Protein AF-A0A1F7ZNH6-F1 (afdb_monomer_lite)

Radius of gyration: 22.21 Å; chains: 1; bounding box: 65×40×64 Å

Foldseek 3Di:
DVVVVVVVVVVLVVVVVVVVVVVVVVVVDPDDPDPPLAADEAEAEALVVVLVVCCVVPNPVVSLVVLLVVLVVVVVSCVVPVSHYDYHYHYPDDQDDPPVDDDPPPDDDDDDDDDDDDPPPPPPPFFAAPQGRVDGGQPDPNSVSVVVSDQWDWDFDAHPNWTKIATRGHNVPPRHGDMDTPDPPPD

Secondary structure (DSSP, 8-state):
-HHHHHHHHHHHHHHHHHHHHHHHHHTT-S---------EEEEEE-HHHHHHHHHHHT-HHHHHHHHHHHHHHHHHHHHHTTTTEEEEEE--S-SS----------------------TTS---S-EE-SS-TTSEE--SHHHHHHHHH-SEEEEEEEETTEEEEEEEEETTSSSTT-EEE------

pLDDT: mean 75.38, std 18.34, range [32.53, 94.56]

Structure (mmCIF, N/CA/C/O backbone):
data_AF-A0A1F7ZNH6-F1
#
_entry.id   AF-A0A1F7ZNH6-F1
#
loop_
_atom_site.group_PDB
_atom_site.id
_atom_site.type_symbol
_atom_site.label_atom_id
_atom_site.label_alt_id
_atom_site.label_comp_id
_atom_site.label_asym_id
_atom_site.label_entity_id
_atom_site.label_seq_id
_atom_site.pdbx_PDB_ins_code
_atom_site.Cartn_x
_atom_site.Cartn_y
_atom_site.Cartn_z
_atom_site.occupancy
_atom_site.B_iso_or_equiv
_atom_site.auth_seq_id
_atom_site.auth_comp_id
_atom_site.auth_asym_id
_atom_site.auth_atom_id
_atom_site.pdbx_PDB_model_num
ATOM 1 N N . MET A 1 1 ? -2.745 16.952 0.723 1.00 70.81 1 MET A N 1
ATOM 2 C CA . MET A 1 1 ? -2.200 16.241 1.901 1.00 70.81 1 MET A CA 1
ATOM 3 C C . MET A 1 1 ? -2.995 16.505 3.169 1.00 70.81 1 MET A C 1
ATOM 5 O O . MET A 1 1 ? -3.431 15.535 3.759 1.00 70.81 1 MET A O 1
ATOM 9 N N . ALA A 1 2 ? -3.245 17.766 3.555 1.00 75.31 2 ALA A N 1
ATOM 10 C CA . ALA A 1 2 ? -4.040 18.088 4.752 1.00 75.31 2 ALA A CA 1
ATOM 11 C C . ALA A 1 2 ? -5.410 17.380 4.785 1.00 75.31 2 ALA A C 1
ATOM 13 O O . ALA A 1 2 ? -5.722 16.729 5.769 1.00 75.31 2 ALA A O 1
ATOM 14 N N . ALA A 1 3 ? -6.153 17.392 3.672 1.00 76.94 3 ALA A N 1
ATOM 15 C CA . ALA A 1 3 ? -7.432 16.683 3.565 1.00 76.94 3 ALA A CA 1
ATOM 16 C C . ALA A 1 3 ? -7.324 15.158 3.768 1.00 76.94 3 ALA A C 1
ATOM 18 O O . ALA A 1 3 ? -8.224 14.553 4.328 1.00 76.94 3 ALA A O 1
ATOM 19 N N . ALA A 1 4 ? -6.221 14.528 3.345 1.00 73.50 4 ALA A N 1
ATOM 20 C CA . ALA A 1 4 ? -6.027 13.089 3.535 1.00 73.50 4 ALA A CA 1
ATOM 21 C C . ALA A 1 4 ? -5.675 12.748 4.988 1.00 73.50 4 ALA A C 1
ATOM 23 O O . ALA A 1 4 ? -6.123 11.730 5.497 1.00 73.50 4 ALA A O 1
ATOM 24 N N . VAL A 1 5 ? -4.895 13.609 5.651 1.00 78.88 5 VAL A N 1
ATOM 25 C CA . VAL A 1 5 ? -4.617 13.481 7.089 1.00 78.88 5 VAL A CA 1
ATOM 26 C C . VAL A 1 5 ? -5.919 13.619 7.876 1.00 78.88 5 VAL A C 1
ATOM 28 O O . VAL A 1 5 ? -6.241 12.731 8.648 1.00 78.88 5 VAL A O 1
ATOM 31 N N . GLN A 1 6 ? -6.717 14.649 7.581 1.00 81.50 6 GLN A N 1
ATOM 32 C CA . GLN A 1 6 ? -8.018 14.853 8.219 1.00 81.50 6 GLN A CA 1
ATOM 33 C C . GLN A 1 6 ? -8.976 13.675 7.993 1.00 81.50 6 GLN A C 1
ATOM 35 O O . GLN A 1 6 ? -9.627 13.238 8.932 1.00 81.50 6 GLN A O 1
ATOM 40 N N . ALA A 1 7 ? -9.037 13.127 6.776 1.00 80.06 7 ALA A N 1
ATOM 41 C CA . ALA A 1 7 ? -9.866 11.956 6.496 1.00 80.06 7 ALA A CA 1
ATOM 42 C C . ALA A 1 7 ? -9.412 10.718 7.290 1.00 80.06 7 ALA A C 1
ATOM 44 O O . ALA A 1 7 ? -10.239 9.933 7.742 1.00 80.06 7 ALA A O 1
ATOM 45 N N . ILE A 1 8 ? -8.101 10.536 7.478 1.00 82.19 8 ILE A N 1
ATOM 46 C CA . ILE A 1 8 ? -7.562 9.447 8.304 1.00 82.19 8 ILE A CA 1
ATOM 47 C C . ILE A 1 8 ? -7.895 9.669 9.782 1.00 82.19 8 ILE A C 1
ATOM 49 O O . ILE A 1 8 ? -8.242 8.706 10.464 1.00 82.19 8 ILE A O 1
ATOM 53 N N . ASP A 1 9 ? -7.847 10.912 10.257 1.00 83.25 9 ASP A N 1
ATOM 54 C CA . ASP A 1 9 ? -8.247 11.260 11.620 1.00 83.25 9 ASP A CA 1
ATOM 55 C C . ASP A 1 9 ? -9.752 11.000 11.841 1.00 83.25 9 ASP A C 1
ATOM 57 O O . ASP A 1 9 ? -10.116 10.332 12.805 1.00 83.25 9 ASP A O 1
ATOM 61 N N . GLU A 1 10 ? -10.625 11.391 10.904 1.00 83.38 10 GLU A N 1
ATOM 62 C CA . GLU A 1 10 ? -12.069 11.088 10.958 1.00 83.38 10 GLU A CA 1
ATOM 63 C C . GLU A 1 10 ? -12.356 9.579 10.952 1.00 83.38 10 GLU A C 1
ATOM 65 O O . GLU A 1 10 ? -13.201 9.095 11.712 1.00 83.38 10 GLU A O 1
ATOM 70 N N . VAL A 1 11 ? -11.648 8.807 10.120 1.00 82.81 11 VAL A N 1
ATOM 71 C CA . VAL A 1 11 ? -11.769 7.341 10.104 1.00 82.81 11 VAL A CA 1
ATOM 72 C C . VAL A 1 11 ? -11.299 6.749 11.431 1.00 82.81 11 VAL A C 1
ATOM 74 O O . VAL A 1 11 ? -11.954 5.856 11.964 1.00 82.81 11 VAL A O 1
ATOM 77 N N . SER A 1 12 ? -10.198 7.253 11.987 1.00 82.31 12 SER A N 1
ATOM 78 C CA . SER A 1 12 ? -9.680 6.843 13.296 1.00 82.31 12 SER A CA 1
ATOM 79 C C . SER A 1 12 ? -10.699 7.099 14.412 1.00 82.31 12 SER A C 1
ATOM 81 O O . SER A 1 12 ? -10.962 6.215 15.230 1.00 82.31 12 SER A O 1
ATOM 83 N N . ASP A 1 13 ? -11.340 8.267 14.415 1.00 84.81 13 ASP A N 1
ATOM 84 C CA . ASP A 1 13 ? -12.367 8.604 15.402 1.00 84.81 13 ASP A CA 1
ATOM 85 C C . ASP A 1 13 ? -13.632 7.757 15.226 1.00 84.81 13 ASP A C 1
ATOM 87 O O . ASP A 1 13 ? -14.177 7.254 16.208 1.00 84.81 13 ASP A O 1
ATOM 91 N N . THR A 1 14 ? -14.036 7.482 13.985 1.00 83.06 14 THR A N 1
ATOM 92 C CA . THR A 1 14 ? -15.160 6.579 13.688 1.00 83.06 14 THR A CA 1
ATOM 93 C C . THR A 1 14 ? -14.880 5.152 14.172 1.00 83.06 14 THR A C 1
ATOM 95 O O . THR A 1 14 ? -15.743 4.513 14.774 1.00 83.06 14 THR A O 1
ATOM 98 N N . LEU A 1 15 ? -13.660 4.647 13.959 1.00 81.50 15 LEU A N 1
ATOM 99 C CA . LEU A 1 15 ? -13.231 3.332 14.447 1.00 81.50 15 LEU A CA 1
ATOM 100 C C . LEU A 1 15 ? -13.240 3.266 15.976 1.00 81.50 15 LEU A C 1
ATOM 102 O O . LEU A 1 15 ? -13.652 2.256 16.551 1.00 81.50 15 LEU A O 1
ATOM 106 N N . ARG A 1 16 ? -12.832 4.354 16.636 1.00 82.00 16 ARG A N 1
ATOM 107 C CA . ARG A 1 16 ? -12.878 4.471 18.095 1.00 82.00 16 ARG A CA 1
ATOM 108 C C . ARG A 1 16 ? -14.311 4.447 18.618 1.00 82.00 16 ARG A C 1
ATOM 110 O O . ARG A 1 16 ? -14.594 3.654 19.510 1.00 82.00 16 ARG A O 1
ATOM 117 N N . MET A 1 17 ? -15.211 5.236 18.031 1.00 81.94 17 MET A N 1
ATOM 118 C CA . MET A 1 17 ? -16.631 5.234 18.401 1.00 81.94 17 MET A CA 1
ATOM 119 C C . MET A 1 17 ? -17.249 3.842 18.243 1.00 81.94 17 MET A C 1
ATOM 121 O O . MET A 1 17 ? -17.906 3.349 19.155 1.00 81.94 17 MET A O 1
ATOM 125 N N . TYR A 1 18 ? -16.969 3.164 17.126 1.00 76.38 18 TYR A N 1
ATOM 126 C CA . TYR A 1 18 ? -17.474 1.813 16.879 1.00 76.38 18 TYR A CA 1
ATOM 127 C C . TYR A 1 18 ? -16.983 0.803 17.930 1.00 76.38 18 TYR A C 1
ATOM 129 O O . TYR A 1 18 ? -17.710 -0.113 18.318 1.00 76.38 18 TYR A O 1
ATOM 137 N N . LYS A 1 19 ? -15.750 0.972 18.421 1.00 75.00 19 LYS A N 1
ATOM 138 C CA . LYS A 1 19 ? -15.205 0.167 19.517 1.00 75.00 19 LYS A CA 1
ATOM 139 C C . LYS A 1 19 ? -15.918 0.451 20.844 1.00 75.00 19 LYS A C 1
ATOM 141 O O . LYS A 1 19 ? -16.279 -0.491 21.544 1.00 75.00 19 LYS A O 1
ATOM 146 N N . GLU A 1 20 ? -16.125 1.716 21.188 1.00 80.12 20 GLU A N 1
ATOM 147 C CA . GLU A 1 20 ? -16.785 2.107 22.441 1.00 80.12 20 GLU A CA 1
ATOM 148 C C . GLU A 1 20 ? -18.244 1.621 22.484 1.00 80.12 20 GLU A C 1
ATOM 150 O O . GLU A 1 20 ? -18.677 1.040 23.481 1.00 80.12 20 GLU A O 1
ATOM 155 N N . GLU A 1 21 ? -18.983 1.746 21.375 1.00 78.94 21 GLU A N 1
ATOM 156 C CA . GLU A 1 21 ? -20.346 1.209 21.245 1.00 78.94 21 GLU A CA 1
ATOM 157 C C . GLU A 1 21 ? -20.397 -0.316 21.432 1.00 78.94 21 GLU A C 1
ATOM 159 O O . GLU A 1 21 ? -21.318 -0.839 22.065 1.00 78.94 21 GLU A O 1
ATOM 164 N N . ARG A 1 22 ? -19.389 -1.043 20.932 1.00 72.56 22 ARG A N 1
ATOM 165 C CA . ARG A 1 22 ? -19.261 -2.499 21.114 1.00 72.56 22 ARG A CA 1
ATOM 166 C C . ARG A 1 22 ? -19.035 -2.884 22.571 1.00 72.56 22 ARG A C 1
ATOM 168 O O . ARG A 1 22 ? -19.692 -3.804 23.054 1.00 72.56 22 ARG A O 1
ATOM 175 N N . GLU A 1 23 ? -18.112 -2.215 23.256 1.00 71.69 23 GLU A N 1
ATOM 176 C CA . GLU A 1 23 ? -17.802 -2.497 24.664 1.00 71.69 23 GLU A CA 1
ATOM 177 C C . GLU A 1 23 ? -19.032 -2.242 25.558 1.00 71.69 23 GLU A C 1
ATOM 179 O O . GLU A 1 23 ? -19.353 -3.044 26.443 1.00 71.69 23 GLU A O 1
ATOM 184 N N . LEU A 1 24 ? -19.802 -1.191 25.257 1.00 72.00 24 LEU A N 1
ATOM 185 C CA . LEU A 1 24 ? -21.071 -0.887 25.926 1.00 72.00 24 LEU A CA 1
ATOM 186 C C . LEU A 1 24 ? -22.153 -1.951 25.666 1.00 72.00 24 LEU A C 1
ATOM 188 O O . LEU A 1 24 ? -22.834 -2.376 26.600 1.00 72.00 24 LEU A O 1
ATOM 192 N N . GLN A 1 25 ? -22.303 -2.423 24.424 1.00 65.81 25 GLN A N 1
ATOM 193 C CA . GLN A 1 25 ? -23.298 -3.446 24.070 1.00 65.81 25 GLN A CA 1
ATOM 194 C C . GLN A 1 25 ? -22.945 -4.843 24.605 1.00 65.81 25 GLN A C 1
ATOM 196 O O . GLN A 1 25 ? -23.841 -5.579 25.020 1.00 65.81 25 GLN A O 1
ATOM 201 N N . GLN A 1 26 ? -21.658 -5.202 24.662 1.00 60.28 26 GLN A N 1
ATOM 202 C CA . GLN A 1 26 ? -21.206 -6.475 25.240 1.00 60.28 26 GLN A CA 1
ATOM 203 C C . GLN A 1 26 ? -21.451 -6.562 26.749 1.00 60.28 26 GLN A C 1
ATOM 205 O O . GLN A 1 26 ? -21.715 -7.647 27.260 1.00 60.28 26 GLN A O 1
ATOM 210 N N . THR A 1 27 ? -21.449 -5.433 27.461 1.00 56.16 27 THR A N 1
ATOM 211 C CA . THR A 1 27 ? -21.764 -5.409 28.900 1.00 56.16 27 THR A CA 1
ATOM 212 C C . THR A 1 27 ? -23.250 -5.719 29.175 1.00 56.16 27 THR A C 1
ATOM 214 O O . THR A 1 27 ? -23.600 -6.138 30.276 1.00 56.16 27 THR A O 1
ATOM 217 N N . HIS A 1 28 ? -24.130 -5.576 28.174 1.00 53.41 28 HIS A N 1
ATOM 218 C CA . HIS A 1 28 ? -25.581 -5.763 28.307 1.00 53.41 28 HIS A CA 1
ATOM 219 C C . HIS A 1 28 ? -26.148 -7.058 27.688 1.00 53.41 28 HIS A C 1
ATOM 221 O O . HIS A 1 28 ? -27.315 -7.362 27.935 1.00 53.41 28 HIS A O 1
ATOM 227 N N . GLN A 1 29 ? -25.375 -7.846 26.929 1.00 50.31 29 GLN A N 1
ATOM 228 C CA . GLN A 1 29 ? -25.844 -9.108 26.328 1.00 50.31 29 GLN A CA 1
ATOM 229 C C . GLN A 1 29 ? -24.981 -10.303 26.755 1.00 50.31 29 GLN A C 1
ATOM 231 O O . GLN A 1 29 ? -23.941 -10.576 26.166 1.00 50.31 29 GLN A O 1
ATOM 236 N N . VAL A 1 30 ? -25.457 -11.055 27.754 1.00 52.62 30 VAL A N 1
ATOM 237 C CA . VAL A 1 30 ? -24.891 -12.359 28.160 1.00 52.62 30 VAL A CA 1
ATOM 238 C C . VAL A 1 30 ? -25.399 -13.516 27.279 1.00 52.62 30 VAL A C 1
ATOM 240 O O . VAL A 1 30 ? -24.845 -14.607 27.327 1.00 52.62 30 VAL A O 1
ATOM 243 N N . GLU A 1 31 ? -26.384 -13.312 26.402 1.00 52.25 31 GLU A N 1
ATOM 244 C CA . GLU A 1 31 ? -26.944 -14.399 25.583 1.00 52.25 31 GLU A CA 1
ATOM 245 C C . GLU A 1 31 ? -27.184 -13.960 24.133 1.00 52.25 31 GLU A C 1
ATOM 247 O O . GLU A 1 31 ? -28.283 -13.580 23.744 1.00 52.25 31 GLU A O 1
ATOM 252 N N . SER A 1 32 ? -26.138 -14.021 23.309 1.00 46.31 32 SER A N 1
ATOM 253 C CA . SER A 1 32 ? -26.279 -14.131 21.854 1.00 46.31 32 SER A CA 1
ATOM 254 C C . SER A 1 32 ? -25.007 -14.735 21.265 1.00 46.31 32 SER A C 1
ATOM 256 O O . SER A 1 32 ? -23.977 -14.083 21.094 1.00 46.31 32 SER A O 1
ATOM 258 N N . THR A 1 33 ? -25.075 -16.033 20.988 1.00 47.75 33 THR A N 1
ATOM 259 C CA . THR A 1 33 ? -24.106 -16.804 20.208 1.00 47.75 33 THR A CA 1
ATOM 260 C C . THR A 1 33 ? -24.164 -16.364 18.743 1.00 47.75 33 THR A C 1
ATOM 262 O O . THR A 1 33 ? -24.750 -17.021 17.889 1.00 47.75 33 THR A O 1
ATOM 265 N N . GLY A 1 34 ? -23.542 -15.228 18.442 1.00 43.97 34 GLY A N 1
ATOM 266 C CA . GLY A 1 34 ? -23.373 -14.719 17.086 1.00 43.97 34 GLY A CA 1
ATOM 267 C C . GLY A 1 34 ? -21.991 -14.107 16.939 1.00 43.97 34 GLY A C 1
ATOM 268 O O . GLY A 1 34 ? -21.801 -12.931 17.230 1.00 43.97 34 GLY A O 1
ATOM 269 N N . ASN A 1 35 ? -21.026 -14.922 16.510 1.00 49.69 35 ASN A N 1
ATOM 270 C CA . ASN A 1 35 ? -19.650 -14.531 16.213 1.00 49.69 35 ASN A CA 1
ATOM 271 C C . ASN A 1 35 ? -19.599 -13.535 15.035 1.00 49.69 35 ASN A C 1
ATOM 273 O O . ASN A 1 35 ? -19.282 -13.906 13.909 1.00 49.69 35 ASN A O 1
ATOM 277 N N . ASN A 1 36 ? -19.960 -12.276 15.279 1.00 51.00 36 ASN A N 1
ATOM 278 C CA . ASN A 1 36 ? -19.823 -11.184 14.321 1.00 51.00 36 ASN A CA 1
ATOM 279 C C . ASN A 1 36 ? -18.522 -10.422 14.603 1.00 51.00 36 ASN A C 1
ATOM 281 O O . ASN A 1 36 ? -18.521 -9.263 15.050 1.00 51.00 36 ASN A O 1
ATOM 285 N N . ASP A 1 37 ? -17.408 -11.096 14.314 1.00 61.94 37 ASP A N 1
ATOM 286 C CA . ASP A 1 37 ? -16.093 -10.489 14.113 1.00 61.94 37 ASP A CA 1
ATOM 287 C C . ASP A 1 37 ? -16.179 -9.544 12.902 1.00 61.94 37 ASP A C 1
ATOM 289 O O . ASP A 1 37 ? -15.890 -9.919 11.765 1.00 61.94 37 ASP A O 1
ATOM 293 N N . CYS A 1 38 ? -16.637 -8.308 13.114 1.00 64.56 38 CYS A N 1
ATOM 294 C CA . CYS A 1 38 ? -16.587 -7.289 12.069 1.00 64.56 38 CYS A CA 1
ATOM 295 C C . CYS A 1 38 ? -15.124 -6.924 11.865 1.00 64.56 38 CYS A C 1
ATOM 297 O O . CYS A 1 38 ? -14.505 -6.320 12.738 1.00 64.56 38 CYS A O 1
ATOM 299 N N . ARG A 1 39 ? -14.577 -7.326 10.722 1.00 83.06 39 ARG A N 1
ATOM 300 C CA . ARG A 1 39 ? -13.225 -6.980 10.302 1.00 83.06 39 ARG A CA 1
ATOM 301 C C . ARG A 1 39 ? -13.323 -5.802 9.348 1.00 83.06 39 ARG A C 1
ATOM 303 O O . ARG A 1 39 ? -13.918 -5.913 8.279 1.00 83.06 39 ARG A O 1
ATOM 310 N N . VAL A 1 40 ? -12.749 -4.677 9.744 1.00 86.12 40 VAL A N 1
ATOM 311 C CA . VAL A 1 40 ? -12.614 -3.493 8.907 1.00 86.12 40 VAL A CA 1
ATOM 312 C C . VAL A 1 40 ? -11.344 -3.627 8.073 1.00 86.12 40 VAL A C 1
ATOM 314 O O . VAL A 1 40 ? -10.247 -3.817 8.599 1.00 86.12 40 VAL A O 1
ATOM 317 N N . PHE A 1 41 ? -11.494 -3.504 6.757 1.00 89.81 41 PHE A N 1
ATOM 318 C CA . PHE A 1 41 ? -10.382 -3.453 5.816 1.00 89.81 41 PHE A CA 1
ATOM 319 C C . PHE A 1 41 ? -10.303 -2.053 5.205 1.00 89.81 41 PHE A C 1
ATOM 321 O O . PHE A 1 41 ? -11.147 -1.669 4.396 1.00 89.81 41 PHE A O 1
ATOM 328 N N . LEU A 1 42 ? -9.309 -1.274 5.628 1.00 90.56 42 LEU A N 1
ATOM 329 C CA . LEU A 1 42 ? -9.094 0.097 5.184 1.00 90.56 42 LEU A CA 1
ATOM 330 C C . LEU A 1 42 ? -8.124 0.115 4.001 1.00 90.56 42 LEU A C 1
ATOM 332 O O . LEU A 1 42 ? -6.940 -0.181 4.154 1.00 90.56 42 LEU A O 1
ATOM 336 N N . VAL A 1 43 ? -8.616 0.510 2.828 1.00 93.00 43 VAL A N 1
ATOM 337 C CA . VAL A 1 43 ? -7.797 0.676 1.621 1.00 93.00 43 VAL A CA 1
ATOM 338 C C . VAL A 1 43 ? -7.545 2.156 1.378 1.00 93.00 43 VAL A C 1
ATOM 340 O O . VAL A 1 43 ? -8.486 2.932 1.228 1.00 93.00 43 VAL A O 1
ATOM 343 N N . ILE A 1 44 ? -6.275 2.547 1.301 1.00 91.44 44 ILE A N 1
ATOM 344 C CA . ILE A 1 44 ? -5.864 3.921 1.002 1.00 91.44 44 ILE A CA 1
ATOM 345 C C . ILE A 1 44 ? -5.060 3.898 -0.293 1.00 91.44 44 ILE A C 1
ATOM 347 O O . ILE A 1 44 ? -3.942 3.384 -0.331 1.00 91.44 44 ILE A O 1
ATOM 351 N N . ALA A 1 45 ? -5.628 4.464 -1.354 1.00 91.00 45 ALA A N 1
ATOM 352 C CA . ALA A 1 45 ? -4.984 4.555 -2.657 1.00 91.00 45 ALA A CA 1
ATOM 353 C C . ALA A 1 45 ? -4.442 5.966 -2.928 1.00 91.00 45 ALA A C 1
ATOM 355 O O . ALA A 1 45 ? -5.041 6.960 -2.519 1.00 91.00 45 ALA A O 1
ATOM 356 N N . GLY A 1 46 ? -3.319 6.057 -3.642 1.00 86.50 46 GLY A N 1
ATOM 357 C CA . GLY A 1 46 ? -2.794 7.324 -4.165 1.00 86.50 46 GLY A CA 1
ATOM 358 C C . GLY A 1 46 ? -2.090 8.219 -3.144 1.00 86.50 46 GLY A C 1
ATOM 359 O O . GLY A 1 46 ? -1.896 9.416 -3.381 1.00 86.50 46 GLY A O 1
ATOM 360 N N . LEU A 1 47 ? -1.690 7.662 -1.996 1.00 87.94 47 LEU A N 1
ATOM 361 C CA . LEU A 1 47 ? -0.892 8.379 -0.999 1.00 87.94 47 LEU A CA 1
ATOM 362 C C . LEU A 1 47 ? 0.464 8.834 -1.570 1.00 87.94 47 LEU A C 1
ATOM 364 O O . LEU A 1 47 ? 0.946 9.930 -1.272 1.00 87.94 47 LEU A O 1
ATOM 368 N N . ASP A 1 48 ? 1.063 8.010 -2.418 1.00 86.31 48 ASP A N 1
ATOM 369 C CA . ASP A 1 48 ? 2.266 8.306 -3.187 1.00 86.31 48 ASP A CA 1
ATOM 370 C C . ASP A 1 48 ? 2.078 9.514 -4.116 1.00 86.31 48 ASP A C 1
ATOM 372 O O . ASP A 1 48 ? 2.857 10.465 -4.030 1.00 86.31 48 ASP A O 1
ATOM 376 N N . THR A 1 49 ? 1.005 9.553 -4.913 1.00 86.81 49 THR A N 1
ATOM 377 C CA . THR A 1 49 ? 0.701 10.687 -5.804 1.00 86.81 49 THR A CA 1
ATOM 378 C C . THR A 1 49 ? 0.419 11.975 -5.019 1.00 86.81 49 THR A C 1
ATOM 380 O O . THR A 1 49 ? 0.892 13.057 -5.386 1.00 86.81 49 THR A O 1
ATOM 383 N N . LEU A 1 50 ? -0.307 11.885 -3.897 1.00 85.75 50 LEU A N 1
ATOM 384 C CA . LEU A 1 50 ? -0.540 13.034 -3.014 1.00 85.75 50 LEU A CA 1
ATOM 385 C C . LEU A 1 50 ? 0.766 13.572 -2.419 1.00 85.75 50 LEU A C 1
ATOM 387 O O . LEU A 1 50 ? 0.956 14.791 -2.349 1.00 85.75 50 LEU A O 1
ATOM 391 N N . THR A 1 51 ? 1.666 12.679 -2.008 1.00 86.19 51 THR A N 1
ATOM 392 C CA . THR A 1 51 ? 2.961 13.059 -1.436 1.00 86.19 51 THR A CA 1
ATOM 393 C C . THR A 1 51 ? 3.876 13.665 -2.496 1.00 86.19 51 THR A C 1
ATOM 395 O O . THR A 1 51 ? 4.518 14.686 -2.247 1.00 86.19 51 THR A O 1
ATOM 398 N N . GLU A 1 52 ? 3.887 13.105 -3.703 1.00 84.88 52 GLU A N 1
ATOM 399 C CA . GLU A 1 52 ? 4.598 13.661 -4.854 1.00 84.88 52 GLU A CA 1
ATOM 400 C C . GLU A 1 52 ? 4.115 15.084 -5.185 1.00 84.88 52 GLU A C 1
ATOM 402 O O . GLU A 1 52 ? 4.926 15.978 -5.435 1.00 84.88 52 GLU A O 1
ATOM 407 N N . GLY A 1 53 ? 2.805 15.339 -5.086 1.00 83.62 53 GLY A N 1
ATOM 408 C CA . GLY A 1 53 ? 2.237 16.683 -5.202 1.00 83.62 53 GLY A CA 1
ATOM 409 C C . GLY A 1 53 ? 2.804 17.675 -4.178 1.00 83.62 53 GLY A C 1
ATOM 410 O O . GLY A 1 53 ? 3.114 18.815 -4.530 1.00 83.62 53 GLY A O 1
ATOM 411 N N . VAL A 1 54 ? 3.007 17.246 -2.927 1.00 84.69 54 VAL A N 1
ATOM 412 C CA . VAL A 1 54 ? 3.644 18.075 -1.885 1.00 84.69 54 VAL A CA 1
ATOM 413 C C . VAL A 1 54 ? 5.121 18.309 -2.178 1.00 84.69 54 VAL A C 1
ATOM 415 O O . VAL A 1 54 ? 5.612 19.413 -1.955 1.00 84.69 54 VAL A O 1
ATOM 418 N N . VAL A 1 55 ? 5.833 17.299 -2.678 1.00 85.19 55 VAL A N 1
ATOM 419 C CA . VAL A 1 55 ? 7.246 17.447 -3.050 1.00 85.19 55 VAL A CA 1
ATOM 420 C C . VAL A 1 55 ? 7.403 18.457 -4.181 1.00 85.19 55 VAL A C 1
ATOM 422 O O . VAL A 1 55 ? 8.235 19.354 -4.067 1.00 85.19 55 VAL A O 1
ATOM 425 N N . ARG A 1 56 ? 6.557 18.379 -5.214 1.00 85.12 56 ARG A N 1
ATOM 426 C CA . ARG A 1 56 ? 6.558 19.321 -6.341 1.00 85.12 56 ARG A CA 1
ATOM 427 C C . ARG A 1 56 ? 6.204 20.751 -5.923 1.00 85.12 56 ARG A C 1
ATOM 429 O O . ARG A 1 56 ? 6.766 21.693 -6.465 1.00 85.12 56 ARG A O 1
ATOM 436 N N . GLY A 1 57 ? 5.274 20.914 -4.980 1.00 84.25 57 GLY A N 1
ATOM 437 C CA . GLY A 1 57 ? 4.833 22.228 -4.497 1.00 84.25 57 GLY A CA 1
ATOM 438 C C . GLY A 1 57 ? 5.630 22.796 -3.318 1.00 84.25 57 GLY A C 1
ATOM 439 O O . GLY A 1 57 ? 5.390 23.933 -2.921 1.00 84.25 57 GLY A O 1
ATOM 440 N N . SER A 1 58 ? 6.527 22.021 -2.702 1.00 85.12 58 SER A N 1
ATOM 441 C CA . SER A 1 58 ? 7.265 22.444 -1.510 1.00 85.12 58 SER A CA 1
ATOM 442 C C . SER A 1 58 ? 8.691 21.895 -1.512 1.00 85.12 58 SER A C 1
ATOM 444 O O . SER A 1 58 ? 9.584 22.537 -2.050 1.00 85.12 58 SER A O 1
ATOM 446 N N . SER A 1 59 ? 8.940 20.739 -0.898 1.00 86.62 59 SER A N 1
ATOM 447 C CA . SER A 1 59 ? 10.265 20.121 -0.894 1.00 86.62 59 SER A CA 1
ATOM 448 C C . SER A 1 59 ? 10.179 18.628 -0.619 1.00 86.62 59 SER A C 1
ATOM 450 O O . SER A 1 59 ? 9.254 18.152 0.051 1.00 86.62 59 SER A O 1
ATOM 452 N N . THR A 1 60 ? 11.188 17.887 -1.076 1.00 87.00 60 THR A N 1
ATOM 453 C CA . THR A 1 60 ? 11.321 16.448 -0.809 1.00 87.00 60 THR A CA 1
ATOM 454 C C . THR A 1 60 ? 11.337 16.156 0.687 1.00 87.00 60 THR A C 1
ATOM 456 O O . THR A 1 60 ? 10.674 15.225 1.137 1.00 87.00 60 THR A O 1
ATOM 459 N N . VAL A 1 61 ? 12.033 16.984 1.474 1.00 87.62 61 VAL A N 1
ATOM 460 C CA . VAL A 1 61 ? 12.124 16.839 2.935 1.00 87.62 61 VAL A CA 1
ATOM 461 C C . VAL A 1 61 ? 10.746 16.961 3.580 1.00 87.62 61 VAL A C 1
ATOM 463 O O . VAL A 1 61 ? 10.362 16.110 4.378 1.00 87.62 61 VAL A O 1
ATOM 466 N N . ARG A 1 62 ? 9.963 17.978 3.196 1.00 86.81 62 ARG A N 1
ATOM 467 C CA . ARG A 1 62 ? 8.623 18.191 3.754 1.00 86.81 62 ARG A CA 1
ATOM 468 C C . ARG A 1 62 ? 7.659 17.073 3.365 1.00 86.81 62 ARG A C 1
ATOM 470 O O . ARG A 1 62 ? 6.943 16.576 4.230 1.00 86.81 62 ARG A O 1
ATOM 477 N N . GLY A 1 63 ? 7.649 16.668 2.093 1.00 87.00 63 GLY A N 1
ATOM 478 C CA . GLY A 1 63 ? 6.818 15.550 1.633 1.00 87.00 63 GLY A CA 1
ATOM 479 C C . GLY A 1 63 ? 7.151 14.255 2.377 1.00 87.00 63 GLY A C 1
ATOM 480 O O . GLY A 1 63 ? 6.255 13.584 2.879 1.00 87.00 63 GLY A O 1
ATOM 481 N N . THR A 1 64 ? 8.444 13.974 2.551 1.00 88.38 64 THR A N 1
ATOM 482 C CA . THR A 1 64 ? 8.941 12.808 3.295 1.00 88.38 64 THR A CA 1
ATOM 483 C C . THR A 1 64 ? 8.527 12.836 4.765 1.00 88.38 64 THR A C 1
ATOM 485 O O . THR A 1 64 ? 8.072 11.824 5.293 1.00 88.38 64 THR A O 1
ATOM 488 N N . ALA A 1 65 ? 8.647 13.985 5.434 1.00 89.25 65 ALA A N 1
ATOM 489 C CA . ALA A 1 65 ? 8.269 14.121 6.839 1.00 89.25 65 ALA A CA 1
ATOM 490 C C . ALA A 1 65 ? 6.767 13.881 7.056 1.00 89.25 65 ALA A C 1
ATOM 492 O O . ALA A 1 65 ? 6.383 13.163 7.978 1.00 89.25 65 ALA A O 1
ATOM 493 N N . ILE A 1 66 ? 5.920 14.439 6.184 1.00 88.69 66 ILE A N 1
ATOM 494 C CA . ILE A 1 66 ? 4.467 14.246 6.267 1.00 88.69 66 ILE A CA 1
ATOM 495 C C . ILE A 1 66 ? 4.103 12.781 6.019 1.00 88.69 66 ILE A C 1
ATOM 497 O O . ILE A 1 66 ? 3.332 12.210 6.785 1.00 88.69 66 ILE A O 1
ATOM 501 N N . LEU A 1 67 ? 4.689 12.161 4.993 1.00 89.94 67 LEU A N 1
ATOM 502 C CA . LEU A 1 67 ? 4.475 10.750 4.689 1.00 89.94 67 LEU A CA 1
ATOM 503 C C . LEU A 1 67 ? 4.920 9.844 5.844 1.00 89.94 67 LEU A C 1
ATOM 505 O O . LEU A 1 67 ? 4.171 8.963 6.245 1.00 89.94 67 LEU A O 1
ATOM 509 N N . SER A 1 68 ? 6.100 10.089 6.415 1.00 90.69 68 SER A N 1
ATOM 510 C CA . SER A 1 68 ? 6.615 9.334 7.562 1.00 90.69 68 SER A CA 1
ATOM 511 C C . SER A 1 68 ? 5.671 9.406 8.766 1.00 90.69 68 SER A C 1
ATOM 513 O O . SER A 1 68 ? 5.326 8.378 9.349 1.00 90.69 68 SER A O 1
ATOM 515 N N . ASN A 1 69 ? 5.184 10.607 9.098 1.00 91.00 69 ASN A N 1
ATOM 516 C CA . ASN A 1 69 ? 4.205 10.784 10.170 1.00 91.00 69 ASN A CA 1
ATOM 517 C C . ASN A 1 69 ? 2.897 10.044 9.874 1.00 91.00 69 ASN A C 1
ATOM 519 O O . ASN A 1 69 ? 2.363 9.388 10.762 1.00 91.00 69 ASN A O 1
ATOM 523 N N . LEU A 1 70 ? 2.410 10.096 8.634 1.00 91.12 70 LEU A N 1
ATOM 524 C CA . LEU A 1 70 ? 1.181 9.408 8.256 1.00 91.12 70 LEU A CA 1
ATOM 525 C C . LEU A 1 70 ? 1.308 7.888 8.365 1.00 91.12 70 LEU A C 1
ATOM 527 O O . LEU A 1 70 ? 0.445 7.239 8.951 1.00 91.12 70 LEU A O 1
ATOM 531 N N . LEU A 1 71 ? 2.397 7.322 7.839 1.00 92.31 71 LEU A N 1
ATOM 532 C CA . LEU A 1 71 ? 2.677 5.890 7.945 1.00 92.31 71 LEU A CA 1
ATOM 533 C C . LEU A 1 71 ? 2.786 5.467 9.408 1.00 92.31 71 LEU A C 1
ATOM 535 O O . LEU A 1 71 ? 2.249 4.433 9.787 1.00 92.31 71 LEU A O 1
ATOM 539 N N . ARG A 1 72 ? 3.412 6.294 10.253 1.00 91.62 72 ARG A N 1
ATOM 540 C CA . ARG A 1 72 ? 3.460 6.052 11.695 1.00 91.62 72 ARG A CA 1
ATOM 541 C C . ARG A 1 72 ? 2.060 6.005 12.310 1.00 91.62 72 ARG A C 1
ATOM 543 O O . ARG A 1 72 ? 1.787 5.060 13.045 1.00 91.62 72 ARG A O 1
ATOM 550 N N . THR A 1 73 ? 1.190 6.971 12.010 1.00 90.88 73 T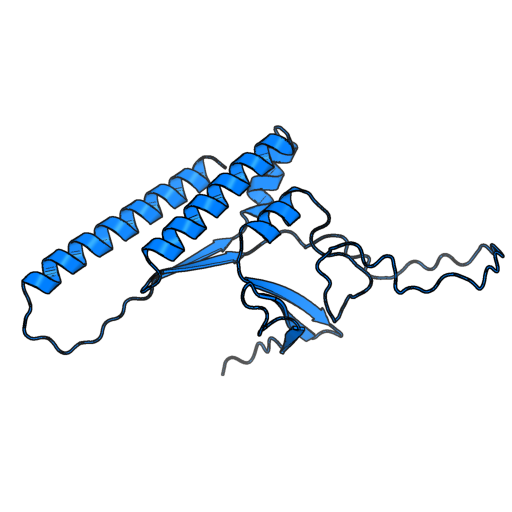HR A N 1
ATOM 551 C CA . THR A 1 73 ? -0.194 6.991 12.513 1.00 90.88 73 THR A CA 1
ATOM 552 C C . THR A 1 73 ? -0.967 5.752 12.064 1.00 90.88 73 THR A C 1
ATOM 554 O O . THR A 1 73 ? -1.590 5.090 12.889 1.00 90.88 73 THR A O 1
ATOM 557 N N . LEU A 1 74 ? -0.879 5.381 10.784 1.00 91.31 74 LEU A N 1
ATOM 558 C CA . LEU A 1 74 ? -1.567 4.205 10.243 1.00 91.31 74 LEU A CA 1
ATOM 559 C C . LEU A 1 74 ? -1.067 2.898 10.866 1.00 91.31 74 LEU A C 1
ATOM 561 O O . LEU A 1 74 ? -1.872 2.042 11.227 1.00 91.31 74 LEU A O 1
ATOM 565 N N . THR A 1 75 ? 0.246 2.758 11.047 1.00 90.56 75 THR A N 1
ATOM 566 C CA . THR A 1 75 ? 0.836 1.597 11.721 1.00 90.56 75 THR A CA 1
ATOM 567 C C . THR A 1 75 ? 0.389 1.523 13.178 1.00 90.56 75 THR A C 1
ATOM 569 O O . THR A 1 75 ? 0.013 0.451 13.645 1.00 90.56 75 THR A O 1
ATOM 572 N N . GLN A 1 76 ? 0.363 2.650 13.894 1.00 90.44 76 GLN A N 1
ATOM 573 C CA . GLN A 1 76 ? -0.140 2.699 15.269 1.00 90.44 76 GLN A CA 1
ATOM 574 C C . GLN A 1 76 ? -1.622 2.318 15.348 1.00 90.44 76 GLN A C 1
ATOM 576 O O . GLN A 1 76 ? -1.990 1.517 16.204 1.00 90.44 76 GLN A O 1
ATOM 581 N N . LEU A 1 77 ? -2.453 2.832 14.439 1.00 87.62 77 LEU A N 1
ATOM 582 C CA . LEU A 1 77 ? -3.880 2.520 14.375 1.00 87.62 77 LEU A CA 1
ATOM 583 C C . LEU A 1 77 ? -4.114 1.031 14.077 1.00 87.62 77 LEU A C 1
ATOM 585 O O . LEU A 1 77 ? -4.878 0.366 14.775 1.00 87.62 77 LEU A O 1
ATOM 589 N N . SER A 1 78 ? -3.396 0.484 13.092 1.00 89.44 78 SER A N 1
ATOM 590 C CA . SER A 1 78 ? -3.468 -0.936 12.739 1.00 89.44 78 SER A CA 1
ATOM 591 C C . SER A 1 78 ? -2.996 -1.842 13.876 1.00 89.44 78 SER A C 1
ATOM 593 O O . SER A 1 78 ? -3.573 -2.905 14.072 1.00 89.44 78 SER A O 1
ATOM 595 N N . GLN A 1 79 ? -1.980 -1.441 14.646 1.00 89.12 79 GLN A N 1
ATOM 596 C CA . GLN A 1 79 ? -1.512 -2.212 15.802 1.00 89.12 79 GLN A CA 1
ATOM 597 C C . GLN A 1 79 ? -2.495 -2.138 16.975 1.00 89.12 79 GLN A C 1
ATOM 599 O O . GLN A 1 79 ? -2.809 -3.167 17.578 1.00 89.12 79 GLN A O 1
ATOM 604 N N . MET A 1 80 ? -3.020 -0.943 17.266 1.00 87.69 80 MET A N 1
ATOM 605 C CA . MET A 1 80 ? -3.997 -0.711 18.336 1.00 87.69 80 MET A CA 1
ATOM 606 C C . MET A 1 80 ? -5.291 -1.503 18.121 1.00 87.69 80 MET A C 1
ATOM 608 O O . MET A 1 80 ? -5.930 -1.930 19.083 1.00 87.69 80 MET A O 1
ATOM 612 N N . HIS A 1 81 ? -5.662 -1.722 16.862 1.00 85.62 81 HIS A N 1
ATOM 613 C CA . HIS A 1 81 ? -6.883 -2.418 16.466 1.00 85.62 81 HIS A CA 1
ATOM 614 C C . HIS A 1 81 ? -6.597 -3.712 15.698 1.00 85.62 81 HIS A C 1
ATOM 616 O O . HIS A 1 81 ? -7.415 -4.151 14.898 1.00 85.62 81 HIS A O 1
ATOM 622 N N . SER A 1 82 ? -5.455 -4.353 15.961 1.00 85.00 82 SER A N 1
ATOM 623 C CA . SER A 1 82 ? -4.972 -5.529 15.215 1.00 85.00 82 SER A CA 1
ATOM 624 C C . SER A 1 82 ? -5.929 -6.727 15.192 1.00 85.00 82 SER A C 1
ATOM 626 O O . SER A 1 82 ? -5.830 -7.567 14.300 1.00 85.00 82 SER A O 1
ATOM 628 N N . SER A 1 83 ? -6.878 -6.809 16.128 1.00 84.38 83 SER A N 1
ATOM 629 C CA . SER A 1 83 ? -7.906 -7.854 16.147 1.00 84.38 83 SER A CA 1
ATOM 630 C C . SER A 1 83 ? -8.993 -7.677 15.082 1.00 84.38 83 SER A C 1
ATOM 632 O O . SER A 1 83 ? -9.636 -8.661 14.720 1.00 84.38 83 SER A O 1
ATOM 634 N N . TYR A 1 84 ? -9.207 -6.461 14.571 1.00 84.56 84 TYR A N 1
ATOM 635 C CA . TYR A 1 84 ? -10.313 -6.179 13.653 1.00 84.56 84 TYR A CA 1
ATOM 636 C C . TYR A 1 84 ? -10.008 -5.175 12.538 1.00 84.56 84 TYR A C 1
ATOM 638 O O . TYR A 1 84 ? -10.822 -5.056 11.631 1.00 84.56 84 TYR A O 1
ATOM 646 N N . LEU A 1 85 ? -8.875 -4.473 12.551 1.00 88.94 85 LEU A N 1
ATOM 647 C CA . LEU A 1 85 ? -8.481 -3.524 11.512 1.00 88.94 85 LEU A CA 1
ATOM 648 C C . LEU A 1 85 ? -7.277 -4.045 10.731 1.00 88.94 85 LEU A C 1
ATOM 650 O O . LEU A 1 85 ? -6.222 -4.333 11.295 1.00 88.94 85 LEU A O 1
ATOM 654 N N . SER A 1 86 ? -7.411 -4.072 9.411 1.00 90.38 86 SER A N 1
ATOM 655 C CA . SER A 1 86 ? -6.297 -4.265 8.488 1.00 90.38 86 SER A CA 1
ATOM 656 C C . SER A 1 86 ? -6.233 -3.090 7.517 1.00 90.38 86 SER A C 1
ATOM 658 O O . SER A 1 86 ? -7.264 -2.621 7.036 1.00 90.38 86 SER A O 1
ATOM 660 N N . VAL A 1 87 ? -5.024 -2.588 7.266 1.00 92.25 87 VAL A N 1
ATOM 661 C CA . VAL A 1 87 ? -4.782 -1.417 6.416 1.00 92.25 87 VAL A CA 1
ATOM 662 C C . VAL A 1 87 ? -3.955 -1.836 5.204 1.00 92.25 87 VAL A C 1
ATOM 664 O O . VAL A 1 87 ? -2.885 -2.425 5.356 1.00 92.25 87 VAL A O 1
ATOM 667 N N . MET A 1 88 ? -4.422 -1.498 4.003 1.00 93.56 88 MET A N 1
ATOM 668 C CA . MET A 1 88 ? -3.696 -1.695 2.749 1.00 93.56 88 MET A CA 1
ATOM 669 C C . MET A 1 88 ? -3.448 -0.352 2.067 1.00 93.56 88 MET A C 1
ATOM 671 O O . MET A 1 88 ? -4.375 0.408 1.788 1.00 93.56 88 MET A O 1
ATOM 675 N N . LEU A 1 89 ? -2.179 -0.083 1.764 1.00 92.25 89 LEU A N 1
ATOM 676 C CA . LEU A 1 89 ? -1.763 1.077 0.986 1.00 92.25 89 LEU A CA 1
ATOM 677 C C . LEU A 1 89 ? -1.565 0.669 -0.471 1.00 92.25 89 LEU A C 1
ATOM 679 O O . LEU A 1 89 ? -0.807 -0.256 -0.761 1.00 92.25 89 LEU A O 1
ATOM 683 N N . VAL A 1 90 ? -2.235 1.368 -1.382 1.00 91.81 90 VAL A N 1
ATOM 684 C CA . VAL A 1 90 ? -2.163 1.124 -2.824 1.00 91.81 90 VAL A CA 1
ATOM 685 C C . VAL A 1 90 ? -1.474 2.310 -3.485 1.00 91.81 90 VAL A C 1
ATOM 687 O O . VAL A 1 90 ? -2.040 3.399 -3.596 1.00 91.81 90 VAL A O 1
ATOM 690 N N . ASN A 1 91 ? -0.241 2.092 -3.928 1.00 88.50 91 ASN A N 1
ATOM 691 C CA . ASN A 1 91 ? 0.472 3.073 -4.737 1.00 88.50 91 ASN A CA 1
ATOM 692 C C . ASN A 1 91 ? -0.147 3.125 -6.137 1.00 88.50 91 ASN A C 1
ATOM 694 O O . ASN A 1 91 ? -0.370 2.083 -6.756 1.00 88.50 91 ASN A O 1
ATOM 698 N N . THR A 1 92 ? -0.432 4.330 -6.625 1.00 86.25 92 THR A N 1
ATOM 699 C CA . THR A 1 92 ? -0.974 4.556 -7.976 1.00 86.25 92 THR A CA 1
ATOM 700 C C . THR A 1 92 ? 0.084 5.032 -8.967 1.00 86.25 92 THR A C 1
ATOM 702 O O . THR A 1 92 ? -0.136 4.982 -10.176 1.00 86.25 92 THR A O 1
ATOM 705 N N . SER A 1 93 ? 1.242 5.458 -8.471 1.00 77.25 93 SER A N 1
ATOM 706 C CA . SER A 1 93 ? 2.435 5.746 -9.254 1.00 77.25 93 SER A CA 1
ATOM 707 C C . SER A 1 93 ? 3.269 4.464 -9.410 1.00 77.25 93 SER A C 1
ATOM 709 O O . SER A 1 93 ? 3.468 3.702 -8.462 1.00 77.25 93 SER A O 1
ATOM 711 N N . GLY A 1 94 ? 3.783 4.209 -10.617 1.00 71.12 94 GLY A N 1
ATOM 712 C CA . GLY A 1 94 ? 4.698 3.088 -10.866 1.00 71.12 94 GLY A CA 1
ATOM 713 C C . GLY A 1 94 ? 6.003 3.207 -10.061 1.00 71.12 94 GLY A C 1
ATOM 714 O O . GLY A 1 94 ? 6.446 4.307 -9.736 1.00 71.12 94 GLY A O 1
ATOM 715 N N . LEU A 1 95 ? 6.650 2.077 -9.753 1.00 70.19 95 LEU A N 1
ATOM 716 C CA . LEU A 1 95 ? 7.824 1.999 -8.861 1.00 70.19 95 LEU A CA 1
ATOM 717 C C . LEU A 1 95 ? 9.172 2.449 -9.470 1.00 70.19 95 LEU A C 1
ATOM 719 O O . LEU A 1 95 ? 10.231 2.080 -8.963 1.00 70.19 95 LEU A O 1
ATOM 723 N N . GLY A 1 96 ? 9.161 3.308 -10.488 1.00 58.66 96 GLY A N 1
ATOM 724 C CA . GLY A 1 96 ? 10.364 3.707 -11.226 1.00 58.66 96 GLY A CA 1
ATOM 725 C C . GLY A 1 96 ? 10.495 2.975 -12.560 1.00 58.66 96 GLY A C 1
ATOM 726 O O . GLY A 1 96 ? 9.643 2.165 -12.904 1.00 58.66 96 GLY A O 1
ATOM 727 N N . THR A 1 97 ? 11.489 3.382 -13.350 1.00 47.41 97 THR A N 1
ATOM 728 C CA . THR A 1 97 ? 11.519 3.329 -14.820 1.00 47.41 97 THR A CA 1
ATOM 729 C C . THR A 1 97 ? 11.053 2.008 -15.423 1.00 47.41 97 THR A C 1
ATOM 731 O O . THR A 1 97 ? 11.806 1.050 -15.467 1.00 47.41 97 THR A O 1
ATOM 734 N N . LEU A 1 98 ? 9.874 2.011 -16.048 1.00 42.59 98 LEU A N 1
ATOM 735 C CA . LEU A 1 98 ? 9.650 1.165 -17.216 1.00 42.59 98 LEU A CA 1
ATOM 736 C C . LEU A 1 98 ? 10.639 1.623 -18.299 1.00 42.59 98 LEU A C 1
ATOM 738 O O . LEU A 1 98 ? 10.273 2.383 -19.192 1.00 42.59 98 LEU A O 1
ATOM 742 N N . THR A 1 99 ? 11.892 1.172 -18.257 1.00 40.19 99 THR A N 1
ATOM 743 C CA . THR A 1 99 ? 12.605 0.943 -19.513 1.00 40.19 99 THR A CA 1
ATOM 744 C C . THR A 1 99 ? 12.035 -0.338 -20.093 1.00 40.19 99 THR A C 1
ATOM 746 O O . THR A 1 99 ? 12.641 -1.399 -20.059 1.00 40.19 99 THR A O 1
ATOM 749 N N . SER A 1 100 ? 10.798 -0.250 -20.587 1.00 35.41 100 SER A N 1
ATOM 750 C CA . SER A 1 100 ? 10.343 -1.190 -21.595 1.00 35.41 100 SER A CA 1
ATOM 751 C C . SER A 1 100 ? 11.264 -0.998 -22.795 1.00 35.41 100 SER A C 1
ATOM 753 O O . SER A 1 100 ? 11.316 0.084 -23.379 1.00 35.41 100 SER A O 1
ATOM 755 N N . ASP A 1 101 ? 12.043 -2.032 -23.095 1.00 40.00 101 ASP A N 1
ATOM 756 C CA . ASP A 1 101 ? 12.885 -2.146 -24.277 1.00 40.00 101 ASP A CA 1
ATOM 757 C C . ASP A 1 101 ? 12.184 -1.604 -25.531 1.00 40.00 101 ASP A C 1
ATOM 759 O O . ASP A 1 101 ? 11.074 -2.027 -25.854 1.00 40.00 101 ASP A O 1
ATOM 763 N N . THR A 1 102 ? 12.842 -0.690 -26.253 1.00 40.16 102 THR A N 1
ATOM 764 C CA . THR A 1 102 ? 13.115 -0.762 -27.707 1.00 40.16 102 THR A CA 1
ATOM 765 C C . THR A 1 102 ? 13.582 0.591 -28.245 1.00 40.16 102 THR A C 1
ATOM 767 O O . THR A 1 102 ? 12.806 1.401 -28.733 1.00 40.16 102 THR A O 1
ATOM 770 N N . GLN A 1 103 ? 14.897 0.797 -28.242 1.00 32.53 103 GLN A N 1
ATOM 771 C CA . GLN A 1 103 ? 15.604 1.393 -29.377 1.00 32.53 103 GLN A CA 1
ATOM 772 C C . GLN A 1 103 ? 17.071 0.972 -29.274 1.00 32.53 103 GLN A C 1
ATOM 774 O O . GLN A 1 103 ? 17.939 1.700 -28.803 1.00 32.53 103 GLN A O 1
ATOM 779 N N . THR A 1 104 ? 17.359 -0.247 -29.732 1.00 38.31 104 THR A N 1
ATOM 780 C CA . THR A 1 104 ? 18.676 -0.543 -30.294 1.00 38.31 104 THR A CA 1
ATOM 781 C C . THR A 1 104 ? 18.884 0.414 -31.464 1.00 38.31 104 THR A C 1
ATOM 783 O O . THR A 1 104 ? 18.420 0.154 -32.574 1.00 38.31 104 THR A O 1
ATOM 786 N N . ALA A 1 105 ? 19.541 1.543 -31.216 1.00 34.94 105 ALA A N 1
ATOM 787 C CA . ALA A 1 105 ? 20.173 2.305 -32.276 1.00 34.94 105 ALA A CA 1
ATOM 788 C C . ALA A 1 105 ? 21.335 1.449 -32.818 1.00 34.94 105 ALA A C 1
ATOM 790 O O . ALA A 1 105 ? 22.218 1.065 -32.043 1.00 34.94 105 ALA A O 1
ATOM 791 N N . PRO A 1 106 ? 21.354 1.087 -34.111 1.00 39.91 106 PRO A N 1
ATOM 792 C CA . PRO A 1 106 ? 22.481 0.372 -34.675 1.00 39.91 106 PRO A CA 1
ATOM 793 C C . PRO A 1 106 ? 23.621 1.369 -34.887 1.00 39.91 106 PRO A C 1
ATOM 795 O O . PRO A 1 106 ? 23.590 2.183 -35.804 1.00 39.91 106 PRO A O 1
ATOM 798 N N . GLY A 1 107 ? 24.639 1.286 -34.035 1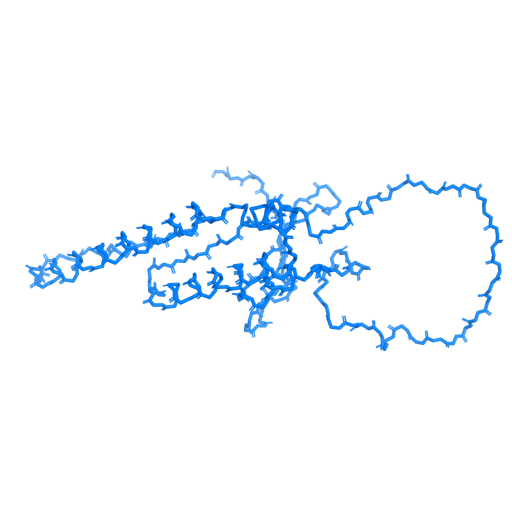.00 40.69 107 GLY A N 1
ATOM 799 C CA . GLY A 1 107 ? 25.930 1.918 -34.284 1.00 40.69 107 GLY A CA 1
ATOM 800 C C . GLY A 1 107 ? 26.462 2.706 -33.100 1.00 40.69 107 GLY A C 1
ATOM 801 O O . GLY A 1 107 ? 26.146 3.876 -32.939 1.00 40.69 107 GLY A O 1
ATOM 802 N N . GLN A 1 108 ? 27.357 2.091 -32.332 1.00 35.72 108 GLN A N 1
ATOM 803 C CA . GLN A 1 108 ? 28.778 2.446 -32.366 1.00 35.72 108 GLN A CA 1
ATOM 804 C C . GLN A 1 108 ? 29.568 1.489 -31.466 1.00 35.72 108 GLN A C 1
ATOM 806 O O . GLN A 1 108 ? 29.231 1.248 -30.311 1.00 35.72 108 GLN A O 1
ATOM 811 N N . MET A 1 109 ? 30.621 0.910 -32.044 1.00 43.44 109 MET A N 1
ATOM 812 C CA . MET A 1 109 ? 31.622 0.119 -31.342 1.00 43.44 109 MET A CA 1
ATOM 813 C C . MET A 1 109 ? 32.290 0.967 -30.255 1.00 43.44 109 MET A C 1
ATOM 815 O O . MET A 1 109 ? 32.897 1.985 -30.576 1.00 43.44 109 MET A O 1
ATOM 819 N N . GLN A 1 110 ? 32.303 0.492 -29.011 1.00 40.31 110 GLN A N 1
ATOM 820 C CA . GLN A 1 110 ? 33.404 0.783 -28.095 1.00 40.31 110 GLN A CA 1
ATOM 821 C C . GLN A 1 110 ? 33.913 -0.520 -27.484 1.00 40.31 110 GLN A C 1
ATOM 823 O O . GLN A 1 110 ? 33.264 -1.182 -26.678 1.00 40.31 110 GLN A O 1
ATOM 828 N N . GLN A 1 111 ? 35.097 -0.901 -27.962 1.00 45.34 111 GLN A N 1
ATOM 829 C CA . GLN A 1 111 ? 35.967 -1.901 -27.369 1.00 45.34 111 GLN A CA 1
ATOM 830 C C . GLN A 1 111 ? 36.410 -1.434 -25.981 1.00 45.34 111 GLN A C 1
ATOM 832 O O . GLN A 1 111 ? 36.924 -0.332 -25.823 1.00 45.34 111 GLN A O 1
ATOM 837 N N . GLY A 1 112 ? 36.282 -2.324 -25.004 1.00 34.81 112 GLY A N 1
ATOM 838 C CA . GLY A 1 112 ? 36.833 -2.162 -23.665 1.00 34.81 112 GLY A CA 1
ATOM 839 C C . GLY A 1 112 ? 36.780 -3.486 -22.915 1.00 34.81 112 GLY A C 1
ATOM 840 O O . GLY A 1 112 ? 35.976 -3.663 -22.008 1.00 34.81 112 GLY A O 1
ATOM 841 N N . ARG A 1 113 ? 37.594 -4.459 -23.343 1.00 41.56 113 ARG A N 1
ATOM 842 C CA . ARG A 1 113 ? 37.828 -5.708 -22.604 1.00 41.56 113 ARG A CA 1
ATOM 843 C C . ARG A 1 113 ? 38.482 -5.377 -21.259 1.00 41.56 113 ARG A C 1
ATOM 845 O O . ARG A 1 113 ? 39.637 -4.978 -21.246 1.00 41.56 113 ARG A O 1
ATOM 852 N N . ASN A 1 114 ? 37.780 -5.647 -20.163 1.00 34.81 114 ASN A N 1
ATOM 853 C CA . ASN A 1 114 ? 38.368 -5.911 -18.849 1.00 34.81 114 ASN A CA 1
ATOM 854 C C . ASN A 1 114 ? 37.674 -7.151 -18.252 1.00 34.81 114 ASN A C 1
ATOM 856 O O . ASN A 1 114 ? 36.521 -7.050 -17.832 1.00 34.81 114 ASN A O 1
ATOM 860 N N . PRO A 1 115 ? 38.319 -8.332 -18.225 1.00 47.84 115 PRO A N 1
ATOM 861 C CA . PRO A 1 115 ? 37.809 -9.502 -17.527 1.00 47.84 115 PRO A CA 1
ATOM 862 C C . PRO A 1 115 ? 38.378 -9.498 -16.105 1.00 47.84 115 PRO A C 1
ATOM 864 O O . PRO A 1 115 ? 39.507 -9.922 -15.879 1.00 47.84 115 PRO A O 1
ATOM 867 N N . GLY A 1 116 ? 37.626 -8.968 -15.144 1.00 37.34 116 GLY A 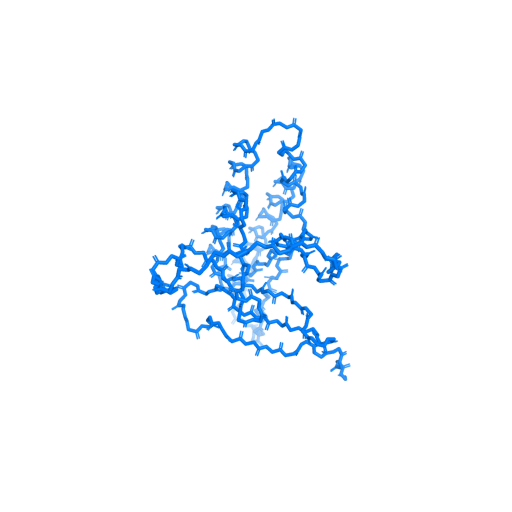N 1
ATOM 868 C CA . GLY A 1 116 ? 38.111 -8.921 -13.766 1.00 37.34 116 GLY A CA 1
ATOM 869 C C . GLY A 1 116 ? 37.287 -8.047 -12.841 1.00 37.34 116 GLY A C 1
ATOM 870 O O . GLY A 1 116 ? 37.837 -7.133 -12.248 1.00 37.34 116 GLY A O 1
ATOM 871 N N . ASN A 1 117 ? 35.985 -8.304 -12.721 1.00 37.03 117 ASN A N 1
ATOM 872 C CA . ASN A 1 117 ? 35.236 -7.915 -11.529 1.00 37.03 117 ASN A CA 1
ATOM 873 C C . ASN A 1 117 ? 34.035 -8.848 -11.365 1.00 37.03 117 ASN A C 1
ATOM 875 O O . ASN A 1 117 ? 33.116 -8.862 -12.180 1.00 37.03 117 ASN A O 1
ATOM 879 N N . ASN A 1 118 ? 34.082 -9.664 -10.314 1.00 36.50 118 ASN A N 1
ATOM 880 C CA . ASN A 1 118 ? 32.963 -10.474 -9.847 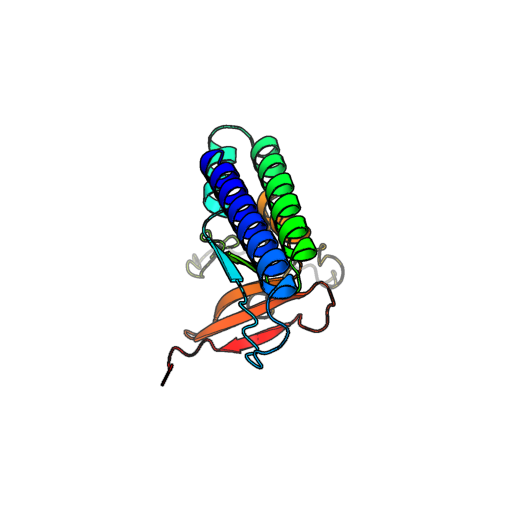1.00 36.50 118 ASN A CA 1
ATOM 881 C C . ASN A 1 118 ? 31.700 -9.596 -9.702 1.00 36.50 118 ASN A C 1
ATOM 883 O O . ASN A 1 118 ? 31.769 -8.591 -8.996 1.00 36.50 118 ASN A O 1
ATOM 887 N N . PRO A 1 119 ? 30.527 -9.978 -10.241 1.00 43.59 119 PRO A N 1
ATOM 888 C CA . PRO A 1 119 ? 29.282 -9.228 -10.036 1.00 43.59 119 PRO A CA 1
ATOM 889 C C . PRO A 1 119 ? 28.699 -9.365 -8.614 1.00 43.59 119 PRO A C 1
ATOM 891 O O . PRO A 1 119 ? 27.597 -8.899 -8.341 1.00 43.59 119 PRO A O 1
ATOM 894 N N . LEU A 1 120 ? 29.404 -10.023 -7.691 1.00 42.41 120 LEU A N 1
ATOM 895 C CA . LEU A 1 120 ? 28.865 -10.437 -6.392 1.00 42.41 120 LEU A CA 1
ATOM 896 C C . LEU A 1 120 ? 28.999 -9.398 -5.267 1.00 42.41 120 LEU A C 1
ATOM 898 O O . LEU A 1 120 ? 28.494 -9.646 -4.178 1.00 42.41 120 LEU A O 1
ATOM 902 N N . THR A 1 121 ? 29.635 -8.243 -5.491 1.00 40.00 121 THR A N 1
ATOM 903 C CA . THR A 1 121 ? 29.999 -7.320 -4.393 1.00 40.00 121 THR A CA 1
ATOM 904 C C . THR A 1 121 ? 29.348 -5.934 -4.432 1.00 40.00 121 THR A C 1
ATOM 906 O O . THR A 1 121 ? 29.635 -5.123 -3.560 1.00 40.00 121 THR A O 1
ATOM 909 N N . SER A 1 122 ? 28.424 -5.658 -5.360 1.00 44.47 122 SER A N 1
ATOM 910 C CA . SER A 1 122 ? 27.706 -4.367 -5.417 1.00 44.47 122 SER A CA 1
ATOM 911 C C . SER A 1 122 ? 26.186 -4.522 -5.519 1.00 44.47 122 SER A C 1
ATOM 913 O O . SER A 1 122 ? 25.510 -3.709 -6.149 1.00 44.47 122 SER A O 1
ATOM 915 N N . ARG A 1 123 ? 25.608 -5.553 -4.889 1.00 51.41 123 ARG A N 1
ATOM 916 C CA . ARG A 1 123 ? 24.156 -5.590 -4.661 1.00 51.41 123 ARG A CA 1
ATOM 917 C C . ARG A 1 123 ? 23.836 -4.635 -3.507 1.00 51.41 123 ARG A C 1
ATOM 919 O O . ARG A 1 123 ? 23.568 -5.064 -2.392 1.00 51.41 123 ARG A O 1
ATOM 926 N N . GLU A 1 124 ? 23.961 -3.334 -3.768 1.00 53.38 124 GLU A N 1
ATOM 927 C CA . GLU A 1 124 ? 23.619 -2.265 -2.828 1.00 53.38 124 GLU A CA 1
ATOM 928 C C . GLU A 1 124 ? 22.225 -2.510 -2.241 1.0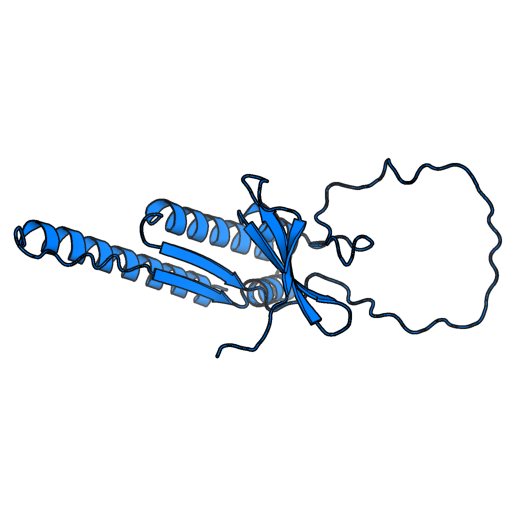0 53.38 124 GLU A C 1
ATOM 930 O O . GLU A 1 124 ? 21.265 -2.663 -3.003 1.00 53.38 124 GLU A O 1
ATOM 935 N N . ASN A 1 125 ? 22.126 -2.506 -0.905 1.00 62.84 125 ASN A N 1
ATOM 936 C CA . ASN A 1 125 ? 20.926 -2.687 -0.078 1.00 62.84 125 ASN A CA 1
ATOM 937 C C . ASN A 1 125 ? 19.652 -2.108 -0.723 1.00 62.84 125 ASN A C 1
ATOM 939 O O . ASN A 1 125 ? 19.324 -0.932 -0.562 1.00 62.84 125 ASN A O 1
ATOM 943 N N . GLY A 1 126 ? 18.942 -2.917 -1.498 1.00 70.00 126 GLY A N 1
ATOM 944 C CA . GLY A 1 126 ? 17.784 -2.501 -2.275 1.00 70.00 126 GLY A CA 1
ATOM 945 C C . GLY A 1 126 ? 16.836 -3.667 -2.466 1.00 70.00 126 GLY A C 1
ATOM 946 O O . GLY A 1 126 ? 17.261 -4.822 -2.438 1.00 70.00 126 GLY A O 1
ATOM 947 N N . ILE A 1 127 ? 15.557 -3.356 -2.644 1.00 77.69 127 ILE A N 1
ATOM 948 C CA . ILE A 1 127 ? 14.542 -4.353 -2.969 1.00 77.69 127 ILE A CA 1
ATOM 949 C C . ILE A 1 127 ? 14.550 -4.558 -4.485 1.00 77.69 127 ILE A C 1
ATOM 951 O O . ILE A 1 127 ? 14.632 -3.596 -5.245 1.00 77.69 127 ILE A O 1
ATOM 955 N N . TYR A 1 128 ? 14.479 -5.813 -4.918 1.00 84.12 128 TYR A N 1
ATOM 956 C CA . TYR A 1 128 ? 14.473 -6.206 -6.326 1.00 84.12 128 TYR A CA 1
ATOM 957 C C . TYR A 1 128 ? 13.331 -7.193 -6.555 1.00 84.12 128 TYR A C 1
ATOM 959 O O . TYR A 1 128 ? 13.044 -8.000 -5.672 1.00 84.12 128 TYR A O 1
ATOM 967 N N . SER A 1 129 ? 12.720 -7.148 -7.737 1.00 85.19 129 SER A N 1
ATOM 968 C CA . SER A 1 129 ? 11.791 -8.190 -8.185 1.00 85.19 129 SER A CA 1
ATOM 969 C C . SER A 1 129 ? 12.570 -9.403 -8.691 1.00 85.19 129 SER A C 1
ATOM 971 O O . SER A 1 129 ? 13.591 -9.244 -9.364 1.00 85.19 129 SER A O 1
ATOM 973 N N . ILE A 1 130 ? 12.073 -10.618 -8.453 1.00 86.25 130 ILE A N 1
ATOM 974 C CA . ILE A 1 130 ? 12.625 -11.836 -9.073 1.00 86.25 130 ILE A CA 1
ATOM 975 C C . ILE A 1 130 ? 12.418 -11.867 -10.596 1.00 86.25 130 ILE A C 1
ATOM 977 O O . ILE A 1 130 ? 13.157 -12.553 -11.300 1.00 86.25 130 ILE A O 1
ATOM 981 N N . PHE A 1 131 ? 11.429 -11.125 -11.106 1.00 84.38 131 PHE A N 1
ATOM 982 C CA . PHE A 1 131 ? 11.125 -11.028 -12.536 1.00 84.38 131 PHE A CA 1
ATOM 983 C C . PHE A 1 131 ? 11.891 -9.893 -13.226 1.00 84.38 131 PHE A C 1
ATOM 985 O O . PHE A 1 131 ? 12.108 -9.956 -14.433 1.00 84.38 131 PHE A O 1
ATOM 992 N N . HIS A 1 132 ? 12.334 -8.890 -12.460 1.00 79.69 132 HIS A N 1
ATOM 993 C CA . HIS A 1 132 ? 13.067 -7.715 -12.944 1.00 79.69 132 HIS A CA 1
ATOM 994 C C . HIS A 1 132 ? 14.274 -7.431 -12.035 1.00 79.69 132 HIS A C 1
ATOM 996 O O . HIS A 1 132 ? 14.365 -6.397 -11.377 1.00 79.69 132 HIS A O 1
ATOM 1002 N N . ALA A 1 133 ? 15.210 -8.382 -11.968 1.00 73.12 133 ALA A N 1
ATOM 1003 C CA . ALA A 1 133 ? 16.347 -8.327 -11.042 1.00 73.12 133 ALA A CA 1
ATOM 1004 C C . ALA A 1 133 ? 17.407 -7.264 -11.397 1.00 73.12 133 ALA A C 1
ATOM 1006 O O . ALA A 1 133 ? 18.298 -6.996 -10.591 1.00 73.12 133 ALA A O 1
ATOM 1007 N N . SER A 1 134 ? 17.332 -6.679 -12.595 1.00 72.44 134 SER A N 1
ATOM 1008 C CA . SER A 1 134 ? 18.236 -5.627 -13.070 1.00 72.44 134 SER A CA 1
ATOM 1009 C C . SER A 1 134 ? 17.921 -4.248 -12.494 1.00 72.44 134 SER A C 1
ATOM 1011 O O . SER A 1 134 ? 18.794 -3.383 -12.496 1.00 72.44 134 SER A O 1
ATOM 1013 N N . GLU A 1 135 ? 16.701 -4.030 -11.998 1.00 75.38 135 GLU A N 1
ATOM 1014 C CA . GLU A 1 135 ? 16.228 -2.714 -11.574 1.00 75.38 135 GLU A CA 1
ATOM 1015 C C . GLU A 1 135 ? 15.938 -2.679 -10.075 1.00 75.38 135 GLU A C 1
ATOM 1017 O O . GLU A 1 135 ? 15.238 -3.528 -9.517 1.00 75.38 135 GLU A O 1
ATOM 1022 N N . LYS A 1 136 ? 16.486 -1.663 -9.406 1.00 80.56 136 LYS A N 1
ATOM 1023 C CA . LYS A 1 136 ? 16.236 -1.424 -7.988 1.00 80.56 136 LYS A CA 1
ATOM 1024 C C . LYS A 1 136 ? 14.850 -0.813 -7.810 1.00 80.56 136 LYS A C 1
ATOM 1026 O O . LYS A 1 136 ? 14.588 0.288 -8.295 1.00 80.56 136 LYS A O 1
ATOM 1031 N N . LEU A 1 137 ? 14.001 -1.487 -7.041 1.00 80.19 137 LEU A N 1
ATOM 1032 C CA . LEU A 1 137 ? 12.726 -0.937 -6.601 1.00 80.19 137 LEU A CA 1
ATOM 1033 C C . LEU A 1 137 ? 12.973 0.146 -5.543 1.00 80.19 137 LEU A C 1
ATOM 1035 O O . LEU A 1 137 ? 13.927 0.082 -4.763 1.00 80.19 137 LEU A O 1
ATOM 1039 N N . PHE A 1 138 ? 12.089 1.142 -5.512 1.00 79.06 138 PHE A N 1
ATOM 1040 C CA . PHE A 1 138 ? 12.125 2.261 -4.565 1.00 79.06 138 PHE A CA 1
ATOM 1041 C C . PHE A 1 138 ? 13.387 3.155 -4.649 1.00 79.06 138 PHE A C 1
ATOM 1043 O O . PHE A 1 138 ? 14.056 3.402 -3.638 1.00 79.06 138 PHE A O 1
ATOM 1050 N N . PRO A 1 139 ? 13.738 3.703 -5.832 1.00 75.62 139 PRO A N 1
ATOM 1051 C CA . PRO A 1 139 ? 14.933 4.537 -5.977 1.00 75.62 139 PRO A CA 1
ATOM 1052 C C . PRO A 1 139 ? 14.826 5.892 -5.256 1.00 75.62 139 PRO A C 1
ATOM 1054 O O . PRO A 1 139 ? 15.847 6.451 -4.854 1.00 75.62 139 PRO A O 1
ATOM 1057 N N . SER A 1 140 ? 13.612 6.425 -5.066 1.00 77.94 140 SER A N 1
ATOM 1058 C CA . SER A 1 140 ? 13.396 7.751 -4.473 1.00 77.94 140 SER A CA 1
ATOM 1059 C C . SER A 1 140 ? 13.344 7.727 -2.941 1.00 77.94 140 SER A C 1
ATOM 1061 O O . SER A 1 140 ? 12.967 6.730 -2.326 1.00 77.94 140 SER A O 1
ATOM 1063 N N . LEU A 1 141 ? 13.669 8.859 -2.304 1.00 77.06 141 LEU A N 1
ATOM 1064 C CA . LEU A 1 141 ? 13.575 9.007 -0.845 1.00 77.06 141 LEU A CA 1
ATOM 1065 C C . LEU A 1 141 ? 12.158 8.715 -0.323 1.00 77.06 141 LEU A C 1
ATOM 1067 O O . LEU A 1 141 ? 12.017 8.010 0.670 1.00 77.06 141 LEU A O 1
ATOM 1071 N N . LEU A 1 142 ? 11.121 9.188 -1.025 1.00 78.00 142 LEU A N 1
ATOM 1072 C CA . LEU A 1 142 ? 9.719 8.920 -0.681 1.00 78.00 142 LEU A CA 1
ATOM 1073 C C . LEU A 1 142 ? 9.402 7.425 -0.683 1.00 78.00 142 LEU A C 1
ATOM 1075 O O . LEU A 1 142 ? 8.785 6.900 0.240 1.00 78.00 142 LEU A O 1
ATOM 1079 N N . MET A 1 143 ? 9.854 6.739 -1.726 1.00 79.00 143 MET A N 1
ATOM 1080 C CA . MET A 1 143 ? 9.663 5.309 -1.887 1.00 79.00 143 MET A CA 1
ATOM 1081 C C . MET A 1 143 ? 10.410 4.510 -0.810 1.00 79.00 143 MET A C 1
ATOM 1083 O O . MET A 1 143 ? 9.855 3.553 -0.279 1.00 79.00 143 MET A O 1
ATOM 1087 N N . ARG A 1 144 ? 11.605 4.951 -0.395 1.00 83.62 144 ARG A N 1
ATOM 1088 C CA . ARG A 1 144 ? 12.304 4.385 0.773 1.00 83.62 144 ARG A CA 1
ATOM 1089 C C . ARG A 1 144 ? 11.569 4.656 2.087 1.00 83.62 144 ARG A C 1
ATOM 1091 O O . ARG A 1 144 ? 11.603 3.836 2.994 1.00 83.62 144 ARG A O 1
ATOM 1098 N N . THR A 1 145 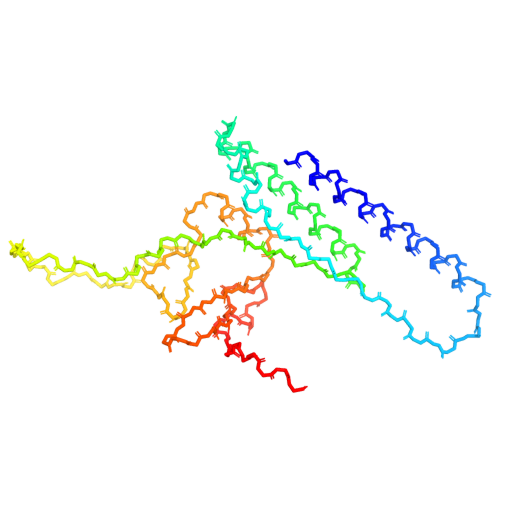? 10.881 5.787 2.223 1.00 84.94 145 THR A N 1
ATOM 1099 C CA . THR A 1 145 ? 10.038 6.047 3.403 1.00 84.94 145 THR A CA 1
ATOM 1100 C C . THR A 1 145 ? 8.838 5.102 3.456 1.00 84.94 145 THR A C 1
ATOM 1102 O O . THR A 1 145 ? 8.559 4.550 4.519 1.00 84.94 145 THR A O 1
ATOM 1105 N N . LEU A 1 146 ? 8.188 4.841 2.314 1.00 84.44 146 LEU A N 1
ATOM 1106 C CA . LEU A 1 146 ? 7.161 3.795 2.192 1.00 84.44 146 LEU A CA 1
ATOM 1107 C C . LEU A 1 146 ? 7.722 2.412 2.517 1.00 84.44 146 LEU A C 1
ATOM 1109 O O . LEU A 1 146 ? 7.088 1.643 3.234 1.00 84.44 146 LEU A O 1
ATOM 1113 N N . GLU A 1 147 ? 8.913 2.098 2.008 1.00 83.94 147 GLU A N 1
ATOM 1114 C CA . GLU A 1 147 ? 9.611 0.853 2.310 1.00 83.94 147 GLU A CA 1
ATOM 1115 C C . GLU A 1 147 ? 9.754 0.665 3.821 1.00 83.94 147 GLU A C 1
ATOM 1117 O O . GLU A 1 147 ? 9.358 -0.370 4.338 1.00 83.94 147 GLU A O 1
ATOM 1122 N N . GLN A 1 148 ? 10.276 1.650 4.551 1.00 84.81 148 GLN A N 1
ATOM 1123 C CA . GLN A 1 148 ? 10.528 1.512 5.990 1.00 84.81 148 GLN A CA 1
ATOM 1124 C C . GLN A 1 148 ? 9.243 1.481 6.833 1.00 84.81 148 GLN A C 1
ATOM 1126 O O . GLN A 1 148 ? 9.206 0.802 7.857 1.00 84.81 148 GLN A O 1
ATOM 1131 N N . GLY A 1 149 ? 8.192 2.189 6.408 1.00 85.69 149 GLY A N 1
ATOM 1132 C CA . GLY A 1 149 ? 6.953 2.331 7.178 1.00 85.69 149 GLY A CA 1
ATOM 1133 C C . GLY A 1 149 ? 5.961 1.169 7.069 1.00 85.69 149 GLY A C 1
ATOM 1134 O O . GLY A 1 149 ? 5.004 1.142 7.837 1.00 85.69 149 GLY A O 1
ATOM 1135 N N . ILE A 1 150 ? 6.167 0.229 6.141 1.00 88.94 150 ILE A N 1
ATOM 1136 C CA . ILE A 1 150 ? 5.208 -0.841 5.818 1.00 88.94 150 ILE A CA 1
ATOM 1137 C C . ILE A 1 150 ? 5.842 -2.217 6.055 1.00 88.94 150 ILE A C 1
ATOM 1139 O O . ILE A 1 150 ? 7.003 -2.444 5.712 1.00 88.94 150 ILE A O 1
ATOM 1143 N N . ASP A 1 151 ? 5.083 -3.153 6.622 1.00 90.56 151 ASP A N 1
ATOM 1144 C CA . ASP A 1 151 ? 5.588 -4.489 6.961 1.00 90.56 151 ASP A CA 1
ATOM 1145 C C . ASP A 1 151 ? 5.682 -5.434 5.766 1.00 90.56 151 ASP A C 1
ATOM 1147 O O . ASP A 1 151 ? 6.652 -6.182 5.659 1.00 90.56 151 ASP A O 1
ATOM 1151 N N . THR A 1 152 ? 4.700 -5.388 4.867 1.00 92.00 152 THR A N 1
ATOM 1152 C CA . THR A 1 152 ? 4.630 -6.254 3.685 1.00 92.00 152 THR A CA 1
ATOM 1153 C C . THR A 1 152 ? 4.405 -5.420 2.434 1.00 92.00 152 THR A C 1
ATOM 1155 O O . THR A 1 152 ? 3.484 -4.606 2.392 1.00 92.00 152 THR A O 1
ATOM 1158 N N . HIS A 1 153 ? 5.206 -5.655 1.396 1.00 92.62 153 HIS A N 1
ATOM 1159 C CA . HIS A 1 153 ? 5.039 -5.019 0.089 1.00 92.62 153 HIS A CA 1
ATOM 1160 C C . HIS A 1 153 ? 4.716 -6.078 -0.951 1.00 92.62 153 HIS A C 1
ATOM 1162 O O . HIS A 1 153 ? 5.476 -7.030 -1.145 1.00 92.62 153 HIS A O 1
ATOM 1168 N N . LEU A 1 154 ? 3.599 -5.863 -1.638 1.00 93.62 154 LEU A N 1
ATOM 1169 C CA . LEU A 1 154 ? 3.186 -6.646 -2.790 1.00 93.62 154 LEU A CA 1
ATOM 1170 C C . LEU A 1 154 ? 3.482 -5.847 -4.056 1.00 93.62 154 LEU A C 1
ATOM 1172 O O . LEU A 1 154 ? 3.072 -4.693 -4.181 1.00 93.62 154 LEU A O 1
ATOM 1176 N N . LEU A 1 155 ? 4.194 -6.464 -4.989 1.00 92.25 155 LEU A N 1
ATOM 1177 C CA . LEU A 1 155 ? 4.454 -5.923 -6.311 1.00 92.25 155 LEU A CA 1
ATOM 1178 C C . LEU A 1 155 ? 3.489 -6.549 -7.305 1.00 92.25 155 LEU A C 1
ATOM 1180 O O . LEU A 1 155 ? 3.512 -7.760 -7.502 1.00 92.25 155 LEU A O 1
ATOM 1184 N N . LEU A 1 156 ? 2.694 -5.720 -7.971 1.00 91.38 156 LEU A N 1
ATOM 1185 C CA . LEU A 1 156 ? 1.952 -6.129 -9.154 1.00 91.38 156 LEU A CA 1
ATOM 1186 C C . LEU A 1 156 ? 2.785 -5.792 -10.394 1.00 91.38 156 LEU A C 1
ATOM 1188 O O . LEU A 1 156 ? 3.143 -4.635 -10.608 1.00 91.38 156 LEU A O 1
ATOM 1192 N N . SER A 1 157 ? 3.090 -6.796 -11.211 1.00 89.94 157 SER A N 1
ATOM 1193 C CA . SER A 1 157 ? 3.857 -6.636 -12.450 1.00 89.94 157 SER A CA 1
ATOM 1194 C C . SER A 1 157 ? 3.198 -7.380 -13.611 1.00 89.94 157 SER A C 1
ATOM 1196 O O . SER A 1 157 ? 2.308 -8.207 -13.411 1.00 89.94 157 SER A O 1
ATOM 1198 N N . THR A 1 158 ? 3.615 -7.066 -14.839 1.00 89.50 158 THR A N 1
ATOM 1199 C CA . THR A 1 158 ? 3.215 -7.823 -16.030 1.00 89.50 158 THR A CA 1
ATOM 1200 C C . THR A 1 158 ? 4.421 -8.595 -16.546 1.00 89.50 158 THR A C 1
ATOM 1202 O O . THR A 1 158 ? 5.411 -7.992 -16.947 1.00 89.50 158 THR A O 1
ATOM 1205 N N . VAL A 1 159 ? 4.342 -9.925 -16.545 1.00 87.12 159 VAL A N 1
ATOM 1206 C CA . VAL A 1 159 ? 5.414 -10.829 -16.979 1.00 87.12 159 VAL A CA 1
ATOM 1207 C C . VAL A 1 159 ? 4.882 -11.674 -18.124 1.00 87.12 159 VAL A C 1
ATOM 1209 O O . VAL A 1 159 ? 3.957 -12.458 -17.932 1.00 87.12 159 VAL A O 1
ATOM 1212 N N . LYS A 1 160 ? 5.451 -11.519 -19.328 1.00 86.00 160 LYS A N 1
ATOM 1213 C CA . LYS A 1 160 ? 5.024 -12.260 -20.535 1.00 86.00 160 LYS A CA 1
ATOM 1214 C C . LYS A 1 160 ? 3.493 -12.242 -20.731 1.00 86.00 160 LYS A C 1
ATOM 1216 O O . LYS A 1 160 ? 2.880 -13.277 -20.971 1.00 86.00 160 LYS A O 1
ATOM 1221 N N . SER A 1 161 ? 2.892 -11.059 -20.582 1.00 85.44 161 SER A N 1
ATOM 1222 C CA . SER A 1 161 ? 1.444 -10.799 -20.689 1.00 85.44 161 SER A CA 1
ATOM 1223 C C . SER A 1 161 ? 0.551 -11.351 -19.567 1.00 85.44 161 SER A C 1
ATOM 1225 O O . SER A 1 161 ? -0.659 -11.148 -19.619 1.00 85.44 161 SER A O 1
ATOM 1227 N N . ALA A 1 162 ? 1.112 -11.983 -18.533 1.00 87.62 162 ALA A N 1
ATOM 1228 C CA . ALA A 1 162 ? 0.384 -12.346 -17.320 1.00 87.62 162 ALA A CA 1
ATOM 1229 C C . ALA A 1 162 ? 0.578 -11.286 -16.229 1.00 87.62 162 ALA A C 1
ATOM 1231 O O . ALA A 1 162 ? 1.675 -10.750 -16.066 1.00 87.62 162 ALA A O 1
ATOM 1232 N N . HIS A 1 163 ? -0.467 -11.010 -15.451 1.00 91.19 163 HIS A N 1
ATOM 1233 C CA . HIS A 1 163 ? -0.338 -10.215 -14.234 1.00 91.19 163 HIS A CA 1
ATOM 1234 C C . HIS A 1 163 ? 0.181 -11.105 -13.107 1.00 91.19 163 HIS A C 1
ATOM 1236 O O . HIS A 1 163 ? -0.372 -12.173 -12.855 1.00 91.19 163 HIS A O 1
ATOM 1242 N N . VAL A 1 164 ? 1.243 -10.675 -12.437 1.00 92.12 164 VAL A N 1
ATOM 1243 C CA . VAL A 1 164 ? 1.884 -11.427 -11.358 1.00 92.12 164 VAL A CA 1
ATOM 1244 C C . VAL A 1 164 ? 1.931 -10.561 -10.114 1.00 92.12 164 VAL A C 1
ATOM 1246 O O . VAL A 1 164 ? 2.359 -9.406 -10.179 1.00 92.12 164 VAL A O 1
ATOM 1249 N N . VAL A 1 165 ? 1.507 -11.133 -8.989 1.00 93.81 165 VAL A N 1
ATOM 1250 C CA . VAL A 1 165 ? 1.699 -10.549 -7.661 1.00 93.81 165 VAL A CA 1
ATOM 1251 C C . VAL A 1 165 ? 2.892 -11.227 -7.011 1.00 93.81 165 VAL A C 1
ATOM 1253 O O . VAL A 1 165 ? 2.922 -12.450 -6.908 1.00 93.81 165 VAL A O 1
ATOM 1256 N N . GLU A 1 166 ? 3.864 -10.441 -6.568 1.00 94.56 166 GLU A N 1
ATOM 1257 C CA . GLU A 1 166 ? 5.083 -10.894 -5.898 1.00 94.56 166 GLU A CA 1
ATOM 1258 C C . GLU A 1 166 ? 5.188 -10.261 -4.506 1.00 94.56 166 GLU A C 1
ATOM 1260 O O . GLU A 1 166 ? 4.954 -9.065 -4.336 1.00 94.56 166 GLU A O 1
ATOM 1265 N N . VAL A 1 167 ? 5.589 -11.043 -3.505 1.00 94.56 167 VAL A N 1
ATOM 1266 C CA . VAL A 1 167 ? 5.953 -10.524 -2.182 1.00 94.56 167 VAL A CA 1
ATOM 1267 C C . VAL A 1 167 ? 7.409 -10.062 -2.222 1.00 94.56 167 VAL A C 1
ATOM 1269 O O . VAL A 1 167 ? 8.332 -10.876 -2.151 1.00 94.56 167 VAL A O 1
ATOM 1272 N N . ILE A 1 168 ? 7.623 -8.751 -2.319 1.00 91.75 168 ILE A N 1
ATOM 1273 C CA . ILE A 1 168 ? 8.968 -8.153 -2.406 1.00 91.75 168 ILE A CA 1
ATOM 1274 C C . ILE A 1 168 ? 9.518 -7.722 -1.041 1.00 91.75 168 ILE A C 1
ATOM 1276 O O . ILE A 1 168 ? 10.723 -7.532 -0.882 1.00 91.75 168 ILE A O 1
ATOM 1280 N N . LYS A 1 169 ? 8.642 -7.592 -0.040 1.00 92.00 169 LYS A N 1
ATOM 1281 C CA . LYS A 1 169 ? 9.006 -7.385 1.363 1.00 92.00 169 LYS A CA 1
ATOM 1282 C C . LYS A 1 169 ? 8.023 -8.127 2.255 1.00 92.00 169 LYS A C 1
ATOM 1284 O O . LYS A 1 169 ? 6.820 -8.051 2.029 1.00 92.00 169 LYS A O 1
ATOM 1289 N N . ASP A 1 170 ? 8.546 -8.774 3.284 1.00 92.06 170 ASP A N 1
ATOM 1290 C CA . ASP A 1 170 ? 7.802 -9.297 4.425 1.00 92.06 170 ASP A CA 1
ATOM 1291 C C . ASP A 1 170 ? 8.680 -9.093 5.664 1.00 92.06 170 ASP A C 1
ATOM 1293 O O . ASP A 1 170 ? 9.818 -9.566 5.702 1.00 92.06 170 ASP A O 1
ATOM 1297 N N . ARG A 1 171 ? 8.167 -8.371 6.664 1.00 88.81 171 ARG A N 1
ATOM 1298 C CA . ARG A 1 171 ? 8.859 -8.081 7.926 1.00 88.81 171 ARG A CA 1
ATOM 1299 C C . ARG A 1 171 ? 9.363 -9.345 8.627 1.00 88.81 171 ARG A C 1
ATOM 1301 O O . ARG A 1 171 ? 10.429 -9.294 9.234 1.00 88.81 171 ARG A O 1
ATOM 1308 N N . VAL A 1 172 ? 8.608 -10.444 8.566 1.00 88.06 172 VAL A N 1
ATOM 1309 C CA . VAL A 1 172 ? 8.965 -11.729 9.197 1.00 88.06 172 VAL A CA 1
ATOM 1310 C C . VAL A 1 172 ? 9.897 -12.548 8.292 1.00 88.06 172 VAL A C 1
ATOM 1312 O O . VAL A 1 172 ? 10.623 -13.415 8.770 1.00 88.06 172 VAL A O 1
ATOM 1315 N N . GLY A 1 173 ? 9.922 -12.244 6.991 1.00 81.25 173 GLY A N 1
ATOM 1316 C CA . GLY A 1 173 ? 10.846 -12.803 6.002 1.00 81.25 173 GLY A CA 1
ATOM 1317 C C . GLY A 1 173 ? 10.420 -14.134 5.373 1.00 81.25 173 GLY A C 1
ATOM 1318 O O . GLY A 1 173 ? 11.057 -14.582 4.425 1.00 81.25 173 GLY A O 1
ATOM 1319 N N . ASN A 1 174 ? 9.332 -14.756 5.832 1.00 86.81 174 ASN A N 1
ATOM 1320 C CA . ASN A 1 174 ? 8.893 -16.082 5.369 1.00 86.81 174 ASN A CA 1
ATOM 1321 C C . ASN A 1 174 ? 8.168 -16.053 4.009 1.00 86.81 174 ASN A C 1
ATOM 1323 O O . ASN A 1 174 ? 7.992 -17.095 3.360 1.00 86.81 174 ASN A O 1
ATOM 1327 N N . GLY A 1 175 ? 7.687 -14.875 3.612 1.00 87.56 175 GLY A N 1
ATOM 1328 C CA . GLY A 1 175 ? 6.918 -14.647 2.396 1.00 87.56 175 GLY A CA 1
ATOM 1329 C C . GLY A 1 175 ? 7.721 -14.133 1.204 1.00 87.56 175 GLY A C 1
ATOM 1330 O O . GLY A 1 175 ? 7.232 -14.254 0.085 1.00 87.56 175 GLY A O 1
ATOM 1331 N N . VAL A 1 176 ? 8.921 -13.576 1.405 1.00 91.44 176 VAL A N 1
ATOM 1332 C CA . VAL A 1 176 ? 9.673 -12.897 0.331 1.00 91.44 176 VAL A CA 1
ATOM 1333 C C . VAL A 1 176 ? 9.974 -13.851 -0.828 1.00 91.44 176 VAL A C 1
ATOM 1335 O O . VAL A 1 176 ? 10.422 -14.977 -0.623 1.00 91.44 176 VAL A O 1
ATOM 1338 N N . GLY A 1 177 ? 9.721 -13.395 -2.056 1.00 88.19 177 GLY A N 1
ATOM 1339 C CA . GLY A 1 177 ? 9.923 -14.166 -3.285 1.00 88.19 177 GLY A CA 1
ATOM 1340 C C . GLY A 1 177 ? 8.792 -15.144 -3.616 1.00 88.19 177 GLY A C 1
ATOM 1341 O O . GLY A 1 177 ? 8.842 -15.784 -4.664 1.00 88.19 177 GLY A O 1
ATOM 1342 N N . ARG A 1 178 ? 7.753 -15.261 -2.774 1.00 93.81 178 ARG A N 1
ATOM 1343 C CA . ARG A 1 178 ? 6.507 -15.939 -3.165 1.00 93.81 178 ARG A CA 1
ATOM 1344 C C . ARG A 1 178 ? 5.762 -15.085 -4.183 1.00 93.81 178 ARG A C 1
ATOM 1346 O O . ARG A 1 178 ? 5.730 -13.860 -4.072 1.00 93.81 178 ARG A O 1
ATOM 1353 N N . TRP A 1 179 ? 5.127 -15.739 -5.145 1.00 94.56 179 TRP A N 1
ATOM 1354 C CA . TRP A 1 179 ? 4.367 -15.073 -6.192 1.00 94.56 179 TRP A CA 1
ATOM 1355 C C . TRP A 1 179 ? 3.192 -15.929 -6.656 1.00 94.56 179 TRP A C 1
ATOM 1357 O O . TRP A 1 179 ? 3.190 -17.150 -6.487 1.00 94.56 179 TRP A O 1
ATOM 1367 N N . CYS A 1 180 ? 2.194 -15.285 -7.249 1.00 93.19 180 CYS A N 1
ATOM 1368 C CA . CYS A 1 180 ? 1.086 -15.949 -7.923 1.00 93.19 180 CYS A CA 1
ATOM 1369 C C . CYS A 1 180 ? 0.675 -15.180 -9.182 1.00 93.19 180 CYS A C 1
ATOM 1371 O O . CYS A 1 180 ? 0.931 -13.981 -9.315 1.00 93.19 180 CYS A O 1
ATOM 1373 N N . ILE A 1 181 ? 0.036 -15.884 -10.115 1.00 92.62 181 ILE A N 1
ATOM 1374 C CA . ILE A 1 181 ? -0.613 -15.253 -11.263 1.00 92.62 181 ILE A CA 1
ATOM 1375 C C . ILE A 1 181 ? -1.936 -14.668 -10.775 1.00 92.62 181 ILE A C 1
ATOM 1377 O O . ILE A 1 181 ? -2.740 -15.363 -10.155 1.00 92.62 181 ILE A O 1
ATOM 1381 N N . TRP A 1 182 ? -2.155 -13.391 -11.062 1.00 87.06 182 TRP A N 1
ATOM 1382 C CA . TRP A 1 182 ? -3.449 -12.755 -10.887 1.00 87.06 182 TRP A CA 1
ATOM 1383 C C . TRP A 1 182 ? -4.349 -13.163 -12.054 1.00 87.06 182 TRP A C 1
ATOM 1385 O O . TRP A 1 182 ? -4.344 -12.531 -13.114 1.00 87.06 182 TRP A O 1
ATOM 1395 N N . ASP A 1 183 ? -5.085 -14.257 -11.874 1.00 81.44 183 ASP A N 1
ATOM 1396 C CA . ASP A 1 183 ? -6.111 -14.676 -12.821 1.00 81.44 183 ASP A CA 1
ATOM 1397 C C . ASP A 1 183 ? -7.398 -13.875 -12.575 1.00 81.44 183 ASP A C 1
ATOM 1399 O O . ASP A 1 183 ? -7.863 -13.736 -11.445 1.00 81.44 183 ASP A O 1
ATOM 1403 N N . LYS A 1 184 ? -7.965 -13.310 -13.644 1.00 66.81 184 LYS A N 1
ATOM 1404 C CA . LYS A 1 184 ? -9.234 -12.572 -13.593 1.00 66.81 184 LYS A CA 1
ATOM 1405 C C . LYS A 1 184 ? -10.453 -13.498 -13.580 1.00 66.81 184 LYS A C 1
ATOM 1407 O O . LYS A 1 184 ? -11.568 -12.987 -13.488 1.00 66.81 184 LYS A O 1
ATOM 1412 N N . GLN A 1 185 ? -10.277 -14.817 -13.674 1.00 56.47 185 GLN A N 1
ATOM 1413 C CA . GLN A 1 185 ? -11.371 -15.774 -13.517 1.00 56.47 185 GLN A CA 1
ATOM 1414 C C . GLN A 1 185 ? -11.807 -15.882 -12.050 1.00 56.47 185 GLN A C 1
ATOM 1416 O O . GLN A 1 185 ? -11.471 -16.820 -11.334 1.00 56.47 185 GLN A O 1
ATOM 1421 N N . ILE A 1 186 ? -12.588 -14.901 -11.607 1.00 52.12 186 ILE A N 1
ATOM 1422 C CA . ILE A 1 186 ? -13.531 -15.092 -10.507 1.00 52.12 186 ILE A CA 1
ATOM 1423 C C . ILE A 1 186 ? -14.751 -15.762 -11.150 1.00 52.12 186 ILE A C 1
ATOM 1425 O O . ILE A 1 186 ? -15.501 -15.095 -11.862 1.00 52.12 186 ILE A O 1
ATOM 1429 N N . ASN A 1 187 ? -14.875 -17.082 -10.990 1.00 38.69 187 ASN A N 1
ATOM 1430 C CA . ASN A 1 187 ? -16.119 -17.803 -11.288 1.00 38.69 187 ASN A CA 1
ATOM 1431 C C . ASN A 1 187 ? -17.175 -17.494 -10.226 1.00 38.69 187 ASN A C 1
ATOM 1433 O O . ASN A 1 187 ? -16.800 -17.479 -9.031 1.00 38.69 187 ASN A O 1
#

Organism: NCBI:txid109264

Sequence (187 aa):
MAAAVQAIDEVSDTLRMYKEERELQQTHQVESTGNNDCRVFLVIAGLDTLTEGVVRGSSTVRGTAILSNLLRTLTQLSQMHSSYLSVMLVNTSGLGTLTSDTQTAPGQMQQGRNPGNNPLTSRENGIYSIFHASEKLFPSLLMRTLEQGIDTHLLLSTVKSAHVVEVIKDRVGNGVGRWCIWDKQIN